Protein AF-A0A4P7KZL6-F1 (afdb_monomer_lite)

InterPro domains:
  IPR008766 Replication gene A protein-like [PF05840] (135-336)

Organism: NCBI:txid638

Secondary structure (DSSP, 8-state):
-------TTSPP----TT---SSGGGS--S----PPPPPPHHHHHHHHHHHHHHHHS-HHHHHHHHHHHHHHHHHH-HHHHHHIIIIIIIIIIHHHHHHHHHHHS--GGGS-HHHHTSTTGGGGGGGGG--HHHHHHHHHHHHHHHHHHHHHHHHHHHHHTTT-SGGGG-HHHHHHHHHHHHHHHHHTT---TTHHHHHHHHHHHHTT-TT----HHHHHHHHHHHH-HHHHHHHHHHHHHHHHHHHHHHTT-SBTTTBSSS-HHHHHHHHHHHHHHHHHHHT-EEE-TTT--EEEHHHHHHTSTTSHHHHHHHHHHHHHHHHHHHHHHTPPP----------

Radius of gyration: 33.31 Å; chains: 1; bounding box: 112×71×99 Å

Foldseek 3Di:
DDDDDDDPVDDPDDDDPPDDDPDPVPPPPDDPPDDDDDDDPVLVVVLVVLLVVLVPDAPVSSVVLVVVLVVCCVPPRDVSSSCCSPVPPVPQQSVLLVVLLVVQDQDPVVDDVLQVPQPCPNCLSVLLRDDLVVLLVNLLSQLVSLVVLLVVLLVVVCVVVVNDNVCCQDQVSLLVSLVVLQVVCVSNVHHFFCNVVSVVQVVVCVVVNVPRGDDSVRSVVRSVLSNDSVSSSLVSVLSSQVSNFSSCVSNVCQPPVHNPPTHPVVVVVVVVVVVVVVVVQQVDWDADPVPRDIDRSVVVCCVDCVNVVVVVVVVVVVVVVVVVVCVVVVHDDDDDDPPPPPD

Sequence (343 aa):
MRYATIDFTVPPVTYSPEMKLAYWWNHPRHEAVSYPKPLTREQRVQGQAILKDIASLPQHLRYRYQKRYQSLISEKGLHEAHHFLYFTFHQKIWPRLSAVNQRYEMRVANWPLTLIDTPNILDFNLLPDMNNHRVKQLASHLSAFFFRFYEGCCDQIITSHQGDRDRIFDETVQTDIYGRLAELARGLHVTPEYYSSYQKTLRQRTQGKNHQTMPLRQVYAAVARLISRDYWLTQLRSHRTRWVESLMIAAMEVCKQHQPYASRQAIRAVKSQRLANLRYLQAMQIEDIDRGERFDLIDKVMASIANPEIRRMELMAQMAGIEKVALARKDIGMFMVRKLNRF

Structure (mmCIF, N/CA/C/O backbone):
data_AF-A0A4P7KZL6-F1
#
_entry.id   AF-A0A4P7KZL6-F1
#
loop_
_atom_site.group_PDB
_atom_site.id
_atom_site.type_symbol
_atom_site.label_atom_id
_atom_site.label_alt_id
_atom_site.label_comp_id
_atom_site.label_asym_id
_atom_site.label_entity_id
_atom_site.label_seq_id
_atom_site.pdbx_PDB_ins_code
_atom_site.Cartn_x
_atom_site.Cartn_y
_atom_site.Cartn_z
_atom_site.occupancy
_atom_site.B_iso_or_equiv
_atom_site.auth_seq_id
_atom_site.auth_comp_id
_atom_site.auth_asym_id
_atom_site.auth_atom_id
_atom_site.pdbx_PDB_model_num
ATOM 1 N N . MET A 1 1 ? 66.406 30.127 -36.957 1.00 40.47 1 MET A N 1
ATOM 2 C CA . MET A 1 1 ? 65.241 29.448 -37.566 1.00 40.47 1 MET A CA 1
ATOM 3 C C . MET A 1 1 ? 63.985 30.170 -37.109 1.00 40.47 1 MET A C 1
ATOM 5 O O . MET A 1 1 ? 63.736 30.212 -35.913 1.00 40.47 1 MET A O 1
ATOM 9 N N . ARG A 1 2 ? 63.273 30.841 -38.021 1.00 38.19 2 ARG A N 1
ATOM 10 C CA . ARG A 1 2 ? 62.021 31.541 -37.700 1.00 38.19 2 ARG A CA 1
ATOM 11 C C . ARG A 1 2 ? 60.902 30.501 -37.665 1.00 38.19 2 ARG A C 1
ATOM 13 O O . ARG A 1 2 ? 60.616 29.898 -38.693 1.00 38.19 2 ARG A O 1
ATOM 20 N N . TYR A 1 3 ? 60.321 30.264 -36.494 1.00 43.69 3 TYR A N 1
ATOM 21 C CA . TYR A 1 3 ? 59.100 29.474 -36.379 1.00 43.69 3 TYR A CA 1
ATOM 22 C C . TYR A 1 3 ? 57.964 30.274 -37.019 1.00 43.69 3 TYR A C 1
ATOM 24 O O . TYR A 1 3 ? 57.742 31.426 -36.651 1.00 43.69 3 TYR A O 1
ATOM 32 N N . ALA A 1 4 ? 57.302 29.697 -38.020 1.00 52.03 4 ALA A N 1
ATOM 33 C CA . ALA A 1 4 ? 56.133 30.303 -38.637 1.00 52.03 4 ALA A CA 1
ATOM 34 C C . ALA A 1 4 ? 54.988 30.299 -37.618 1.00 52.03 4 ALA A C 1
ATOM 36 O O . ALA A 1 4 ? 54.514 29.240 -37.206 1.00 52.03 4 ALA A O 1
ATOM 37 N N . THR A 1 5 ? 54.582 31.483 -37.174 1.00 50.78 5 THR A N 1
ATOM 38 C CA . THR A 1 5 ? 53.411 31.679 -36.323 1.00 50.78 5 THR A CA 1
ATOM 39 C C . THR A 1 5 ? 52.168 31.331 -37.136 1.00 50.78 5 THR A C 1
ATOM 41 O O . THR A 1 5 ? 51.921 31.933 -38.178 1.00 50.78 5 THR A O 1
ATOM 44 N N . ILE A 1 6 ? 51.415 30.326 -36.693 1.00 54.62 6 ILE A N 1
ATOM 45 C CA . ILE A 1 6 ? 50.170 29.910 -37.344 1.00 54.62 6 ILE A CA 1
ATOM 46 C C . ILE A 1 6 ? 49.084 30.916 -36.956 1.00 54.62 6 ILE A C 1
ATOM 48 O O . ILE A 1 6 ? 48.806 31.105 -35.773 1.00 54.62 6 ILE A O 1
ATOM 52 N N . ASP A 1 7 ? 48.501 31.573 -37.955 1.00 60.25 7 ASP A N 1
ATOM 53 C CA . ASP A 1 7 ? 47.406 32.522 -37.781 1.00 60.25 7 ASP A CA 1
ATOM 54 C C . ASP A 1 7 ? 46.071 31.769 -37.669 1.00 60.25 7 ASP A C 1
ATOM 56 O O . ASP A 1 7 ? 45.603 31.146 -38.622 1.00 60.25 7 ASP A O 1
ATOM 60 N N . PHE A 1 8 ? 45.467 31.808 -36.481 1.00 56.84 8 PHE A N 1
ATOM 61 C CA . PHE A 1 8 ? 44.208 31.126 -36.166 1.00 56.84 8 PHE A CA 1
ATOM 62 C C . PHE A 1 8 ? 42.959 31.894 -36.626 1.00 56.84 8 PHE A C 1
ATOM 64 O O . PHE A 1 8 ? 41.844 31.417 -36.416 1.00 56.84 8 PHE A O 1
ATOM 71 N N . THR A 1 9 ? 43.118 33.075 -37.235 1.00 63.78 9 THR A N 1
ATOM 72 C CA . THR A 1 9 ? 41.992 33.847 -37.786 1.00 63.78 9 THR A CA 1
ATOM 73 C C . THR A 1 9 ? 41.541 33.348 -39.160 1.00 63.78 9 THR A C 1
ATOM 75 O O . THR A 1 9 ? 40.427 33.650 -39.588 1.00 63.78 9 THR A O 1
ATOM 78 N N . VAL A 1 10 ? 42.359 32.526 -39.825 1.00 59.16 10 VAL A N 1
ATOM 79 C CA . VAL A 1 10 ? 42.026 31.902 -41.108 1.00 59.16 10 VAL A CA 1
ATOM 80 C C . VAL A 1 10 ? 41.481 30.491 -40.849 1.00 59.16 10 VAL A C 1
ATOM 82 O O . VAL A 1 10 ? 42.199 29.655 -40.293 1.00 59.16 10 VAL A O 1
ATOM 85 N N . PRO A 1 11 ? 40.227 30.177 -41.228 1.00 50.38 11 PRO A N 1
ATOM 86 C CA . PRO A 1 11 ? 39.725 28.815 -41.111 1.00 50.38 11 PRO A CA 1
ATOM 87 C C . PRO A 1 11 ? 40.572 27.871 -41.980 1.00 50.38 11 PRO A C 1
ATOM 89 O O . PRO A 1 11 ? 41.016 28.268 -43.062 1.00 50.38 11 PRO A O 1
ATOM 92 N N . PRO A 1 12 ? 40.807 26.619 -41.545 1.00 57.22 12 PRO A N 1
ATOM 93 C CA . PRO A 1 12 ? 41.535 25.656 -42.359 1.00 57.22 12 PRO A CA 1
ATOM 94 C C . PRO A 1 12 ? 40.832 25.493 -43.709 1.00 57.22 12 PRO A C 1
ATOM 96 O O . PRO A 1 12 ? 39.601 25.481 -43.778 1.00 57.22 12 PRO A O 1
ATOM 99 N N . VAL A 1 13 ? 41.622 25.379 -44.778 1.00 60.25 13 VAL A N 1
ATOM 100 C CA . VAL A 1 13 ? 41.122 25.243 -46.150 1.00 60.25 13 VAL A CA 1
ATOM 101 C C . VAL A 1 13 ? 40.119 24.088 -46.204 1.00 60.25 13 VAL A C 1
ATOM 103 O O . VAL A 1 13 ? 40.471 22.933 -45.962 1.00 60.25 13 VAL A O 1
ATOM 106 N N . THR A 1 14 ? 38.855 24.404 -46.478 1.00 55.81 14 THR A N 1
ATOM 107 C CA . THR A 1 14 ? 37.807 23.401 -46.670 1.00 55.81 14 THR A CA 1
ATOM 108 C C . THR A 1 14 ? 37.844 22.949 -48.123 1.00 55.81 14 THR A C 1
ATOM 110 O O . THR A 1 14 ? 37.818 23.761 -49.045 1.00 55.81 14 THR A O 1
ATOM 113 N N . TYR A 1 15 ? 37.967 21.641 -48.339 1.00 62.16 15 TYR A N 1
ATOM 114 C CA . TYR A 1 15 ? 38.001 21.074 -49.683 1.00 62.16 15 TYR A CA 1
ATOM 115 C C . TYR A 1 15 ? 36.622 21.234 -50.338 1.00 62.16 15 TYR A C 1
ATOM 117 O O . TYR A 1 15 ? 35.661 20.582 -49.935 1.00 62.16 15 TYR A O 1
ATOM 125 N N . SER A 1 16 ? 36.524 22.112 -51.338 1.00 59.59 16 SER A N 1
ATOM 126 C CA . SER A 1 16 ? 35.361 22.202 -52.229 1.00 59.59 16 SER A CA 1
ATOM 127 C C . SER A 1 16 ? 35.419 21.073 -53.275 1.00 59.59 16 SER A C 1
ATOM 129 O O . SER A 1 16 ? 36.524 20.742 -53.717 1.00 59.59 16 SER A O 1
ATOM 131 N N . PRO A 1 17 ? 34.281 20.498 -53.721 1.00 58.59 17 PRO A N 1
ATOM 132 C CA . PRO A 1 17 ? 34.246 19.460 -54.761 1.00 58.59 17 PRO A CA 1
ATOM 133 C C . PRO A 1 17 ? 34.963 19.845 -56.066 1.00 58.59 17 PRO A C 1
ATOM 135 O O . PRO A 1 17 ? 35.419 18.975 -56.802 1.00 58.59 17 PRO A O 1
ATOM 138 N N . GLU A 1 18 ? 35.097 21.145 -56.336 1.00 59.47 18 GLU A N 1
ATOM 139 C CA . GLU A 1 18 ? 35.701 21.699 -57.556 1.00 59.47 18 GLU A CA 1
ATOM 140 C C . GLU A 1 18 ? 37.190 22.064 -57.397 1.00 59.47 18 GLU A C 1
ATOM 142 O O . GLU A 1 18 ? 37.830 22.560 -58.328 1.00 59.47 18 GLU A O 1
ATOM 147 N N . MET A 1 19 ? 37.774 21.838 -56.216 1.00 69.94 19 MET A N 1
ATOM 148 C CA . MET A 1 19 ? 39.144 22.243 -55.917 1.00 69.94 19 MET A CA 1
ATOM 149 C C . MET A 1 19 ? 40.161 21.359 -56.661 1.00 69.94 19 MET A C 1
ATOM 151 O O . MET A 1 19 ? 40.314 20.172 -56.366 1.00 69.94 19 MET A O 1
ATOM 155 N N . LYS A 1 20 ? 40.892 21.944 -57.621 1.00 65.94 20 LYS A N 1
ATOM 156 C CA . LYS A 1 20 ? 42.007 21.279 -58.317 1.00 65.94 20 LYS A CA 1
ATOM 157 C C . LYS A 1 20 ? 43.205 21.147 -57.379 1.00 65.94 20 LYS A C 1
ATOM 159 O O . LYS A 1 20 ? 43.862 22.134 -57.057 1.00 65.94 20 LYS A O 1
ATOM 164 N N . LEU A 1 21 ? 43.493 19.923 -56.948 1.00 72.19 21 LEU A N 1
ATOM 165 C CA . LEU A 1 21 ? 44.653 19.612 -56.117 1.00 72.19 21 LEU A CA 1
ATOM 166 C C . LEU A 1 21 ? 45.857 19.259 -56.999 1.00 72.19 21 LEU A C 1
ATOM 168 O O . LEU A 1 21 ? 45.701 18.684 -58.072 1.00 72.19 21 LEU A O 1
ATOM 172 N N . ALA A 1 22 ? 47.066 19.593 -56.536 1.00 76.50 22 ALA A N 1
ATOM 173 C CA . ALA A 1 22 ? 48.306 19.438 -57.308 1.00 76.50 22 ALA A CA 1
ATOM 174 C C . ALA A 1 22 ? 48.588 17.993 -57.769 1.00 76.50 22 ALA A C 1
ATOM 176 O O . ALA A 1 22 ? 49.265 17.790 -58.771 1.00 76.50 22 ALA A O 1
ATOM 177 N N . TYR A 1 23 ? 48.058 16.996 -57.056 1.00 73.19 23 TYR A N 1
ATOM 178 C CA . TYR A 1 23 ? 48.211 15.584 -57.389 1.00 73.19 23 TYR A CA 1
ATOM 179 C C . TYR A 1 23 ? 46.907 14.823 -57.143 1.00 73.19 23 TYR A C 1
ATOM 181 O O . TYR A 1 23 ? 46.213 15.063 -56.153 1.00 73.19 23 TYR A O 1
ATOM 189 N N . TRP A 1 24 ? 46.607 13.850 -58.009 1.00 60.50 24 TRP A N 1
ATOM 190 C CA . TRP A 1 24 ? 45.363 13.069 -57.976 1.00 60.50 24 TRP A CA 1
ATOM 191 C C . TRP A 1 24 ? 45.174 12.257 -56.681 1.00 60.50 24 TRP A C 1
ATOM 193 O O . TRP A 1 24 ? 44.051 11.916 -56.315 1.00 60.50 24 TRP A O 1
ATOM 203 N N . TRP A 1 25 ? 46.256 11.961 -55.954 1.00 68.75 25 TRP A N 1
ATOM 204 C CA . TRP A 1 25 ? 46.199 11.254 -54.673 1.00 68.75 25 TRP A CA 1
ATOM 205 C C . TRP A 1 25 ? 45.789 12.111 -53.476 1.00 68.75 25 TRP A C 1
ATOM 207 O O . TRP A 1 25 ? 45.519 11.551 -52.418 1.00 68.75 25 TRP A O 1
ATOM 217 N N . ASN A 1 26 ? 45.706 13.432 -53.646 1.00 70.25 26 ASN A N 1
ATOM 218 C CA . ASN A 1 26 ? 45.277 14.356 -52.598 1.00 70.25 26 ASN A CA 1
ATOM 219 C C . ASN A 1 26 ? 43.755 14.558 -52.562 1.00 70.25 26 ASN A C 1
ATOM 221 O O . ASN A 1 26 ? 43.252 15.126 -51.596 1.00 70.25 26 ASN A O 1
ATOM 225 N N . HIS A 1 27 ? 43.011 14.116 -53.584 1.00 68.81 27 HIS A N 1
ATOM 226 C CA . HIS A 1 27 ? 41.550 14.135 -53.519 1.00 68.81 27 HIS A CA 1
ATOM 227 C C . HIS A 1 27 ? 41.073 13.257 -52.356 1.00 68.81 27 HIS A C 1
ATOM 229 O O . HIS A 1 27 ? 41.640 12.181 -52.156 1.00 68.81 27 HIS A O 1
ATOM 235 N N . PRO A 1 28 ? 40.051 13.670 -51.584 1.00 61.03 28 PRO A N 1
ATOM 236 C CA . PRO A 1 28 ? 39.471 12.822 -50.550 1.00 61.03 28 PRO A CA 1
ATOM 237 C C . PRO A 1 28 ? 38.936 11.542 -51.204 1.00 61.03 28 PRO A C 1
ATOM 239 O O . PRO A 1 28 ? 37.914 11.548 -51.882 1.00 61.03 28 PRO A O 1
ATOM 242 N N . ARG A 1 29 ? 39.683 10.443 -51.056 1.00 60.72 29 ARG A N 1
ATOM 243 C CA . ARG A 1 29 ? 39.386 9.160 -51.715 1.00 60.72 29 ARG A CA 1
ATOM 244 C C . ARG A 1 29 ? 38.215 8.420 -51.066 1.00 60.72 29 ARG A C 1
ATOM 246 O O . ARG A 1 29 ? 37.645 7.529 -51.685 1.00 60.72 29 ARG A O 1
ATOM 253 N N . HIS A 1 30 ? 37.859 8.803 -49.840 1.00 62.56 30 HIS A N 1
ATOM 254 C CA . HIS A 1 30 ? 36.782 8.227 -49.043 1.00 62.56 30 HIS A CA 1
ATOM 255 C C . HIS A 1 30 ? 36.134 9.327 -48.192 1.00 62.56 30 HIS A C 1
ATOM 257 O O . HIS A 1 30 ? 36.821 10.271 -47.790 1.00 62.56 30 HIS A O 1
ATOM 263 N N . GLU A 1 31 ? 34.838 9.199 -47.884 1.00 61.31 31 GLU A N 1
ATOM 264 C CA . GLU A 1 31 ? 34.242 9.958 -46.779 1.00 61.31 31 GLU A CA 1
ATOM 265 C C . GLU A 1 31 ? 35.088 9.719 -45.523 1.00 61.31 31 GLU A C 1
ATOM 267 O O . GLU A 1 31 ? 35.486 8.585 -45.241 1.00 61.31 31 GLU A O 1
ATOM 272 N N . ALA A 1 32 ? 35.423 10.788 -44.794 1.00 58.62 32 ALA A N 1
ATOM 273 C CA . ALA A 1 32 ? 36.221 10.671 -43.583 1.00 58.62 32 ALA A CA 1
ATOM 274 C C . ALA A 1 32 ? 35.562 9.647 -42.650 1.00 58.62 32 ALA A C 1
ATOM 276 O O . ALA A 1 32 ? 34.399 9.813 -42.282 1.00 58.62 32 ALA A O 1
ATOM 277 N N . VAL A 1 33 ? 36.298 8.592 -42.283 1.00 55.81 33 VAL A N 1
ATOM 278 C CA . VAL A 1 33 ? 35.834 7.580 -41.328 1.00 55.81 33 VAL A CA 1
ATOM 279 C C . VAL A 1 33 ? 35.517 8.299 -40.018 1.00 55.81 33 VAL A C 1
ATOM 281 O O . VAL A 1 33 ? 36.406 8.640 -39.236 1.00 55.81 33 VAL A O 1
ATOM 284 N N . SER A 1 34 ? 34.239 8.608 -39.814 1.00 57.81 34 SER A N 1
ATOM 285 C CA . SER A 1 34 ? 33.767 9.348 -38.654 1.00 57.81 34 SER A CA 1
ATOM 286 C C . SER A 1 34 ? 33.654 8.368 -37.501 1.00 57.81 34 SER A C 1
ATOM 288 O O . SER A 1 34 ? 32.686 7.616 -37.389 1.00 57.81 34 SER A O 1
ATOM 290 N N . TYR A 1 35 ? 34.674 8.334 -36.648 1.00 61.91 35 TYR A N 1
ATOM 291 C CA . TYR A 1 35 ? 34.556 7.626 -35.383 1.00 61.91 35 TYR A CA 1
ATOM 292 C C . TYR A 1 35 ? 33.489 8.327 -34.539 1.00 61.91 35 TYR A C 1
ATOM 294 O O . TYR A 1 35 ? 33.524 9.559 -34.415 1.00 61.91 35 TYR A O 1
ATOM 302 N N . PRO A 1 36 ? 32.550 7.585 -33.928 1.00 65.62 36 PRO A N 1
ATOM 303 C CA . PRO A 1 36 ? 31.598 8.194 -33.019 1.00 65.62 36 PRO A CA 1
ATOM 304 C C . PRO A 1 36 ? 32.388 8.872 -31.897 1.00 65.62 36 PRO A C 1
ATOM 306 O O . PRO A 1 36 ? 33.108 8.214 -31.143 1.00 65.62 36 PRO A O 1
ATOM 309 N N . LYS A 1 37 ? 32.280 10.205 -31.808 1.00 76.81 37 LYS A N 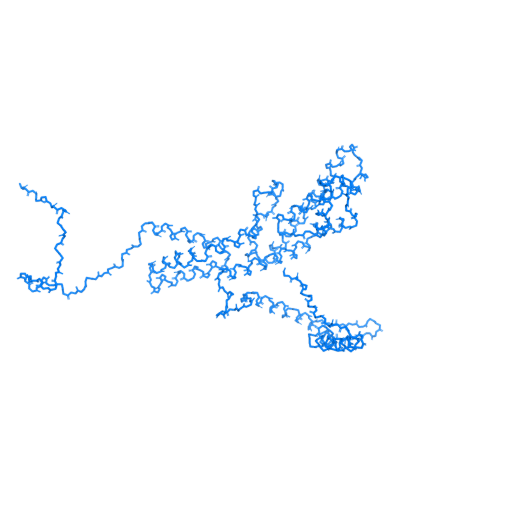1
ATOM 310 C CA . LYS A 1 37 ? 32.935 10.996 -30.753 1.00 76.81 37 LYS A CA 1
ATOM 311 C C . LYS A 1 37 ? 32.602 10.371 -29.399 1.00 76.81 37 LYS A C 1
ATOM 313 O O . LYS A 1 37 ? 31.451 10.024 -29.201 1.00 76.81 37 LYS A O 1
ATOM 318 N N . PRO A 1 38 ? 33.517 10.199 -28.444 1.00 83.62 38 PRO A N 1
ATOM 319 C CA . PRO A 1 38 ? 33.129 9.697 -27.128 1.00 83.62 38 PRO A CA 1
ATOM 320 C C . PRO A 1 38 ? 32.165 10.673 -26.428 1.00 83.62 38 PRO A C 1
ATOM 322 O O . PRO A 1 38 ? 32.171 11.869 -26.715 1.00 83.62 38 PRO A O 1
ATOM 325 N N . LEU A 1 39 ? 31.360 10.175 -25.480 1.00 88.88 39 LEU A N 1
ATOM 326 C CA . LEU A 1 39 ? 30.566 11.047 -24.602 1.00 88.88 39 LEU A CA 1
ATOM 327 C C . LEU A 1 39 ? 31.469 12.048 -23.870 1.00 88.88 39 LEU A C 1
ATOM 329 O O . LEU A 1 39 ? 32.512 11.666 -23.325 1.00 88.88 39 LEU A O 1
ATOM 333 N N . THR A 1 40 ? 31.009 13.295 -23.781 1.00 92.69 40 THR A N 1
ATOM 334 C CA . THR A 1 40 ? 31.655 14.353 -22.996 1.00 92.69 40 THR A CA 1
ATOM 335 C C . THR A 1 40 ? 31.666 13.985 -21.508 1.00 92.69 40 THR A C 1
ATOM 337 O O . THR A 1 40 ? 30.805 13.246 -21.023 1.00 92.69 40 THR A O 1
ATOM 340 N N . ARG A 1 41 ? 32.623 14.526 -20.742 1.00 92.38 41 ARG A N 1
ATOM 341 C CA . ARG A 1 41 ? 32.696 14.346 -19.279 1.00 92.38 41 ARG A CA 1
ATOM 342 C C . ARG A 1 41 ? 31.365 14.663 -18.588 1.00 92.38 41 ARG A C 1
ATOM 344 O O . ARG A 1 41 ? 30.925 13.884 -17.750 1.00 92.38 41 ARG A O 1
ATOM 351 N N . GLU A 1 42 ? 30.718 15.759 -18.970 1.00 92.25 42 GLU A N 1
ATOM 352 C CA . GLU A 1 42 ? 29.428 16.186 -18.414 1.00 92.25 42 GLU A CA 1
ATOM 353 C C . GLU A 1 42 ? 28.322 15.156 -18.659 1.00 92.25 42 GLU A C 1
ATOM 355 O O . GLU A 1 42 ? 27.645 14.750 -17.720 1.00 92.25 42 GLU A O 1
ATOM 360 N N . GLN A 1 43 ? 28.211 14.644 -19.888 1.00 92.50 43 GLN A N 1
ATOM 361 C CA . GLN A 1 43 ? 27.247 13.597 -20.247 1.00 92.50 43 GLN A CA 1
ATOM 362 C C . GLN A 1 43 ? 27.490 12.302 -19.460 1.00 92.50 43 GLN A C 1
ATOM 364 O O . GLN A 1 43 ? 26.552 11.619 -19.057 1.00 92.50 43 GLN A O 1
ATOM 369 N N . ARG A 1 44 ? 28.753 11.958 -19.180 1.00 91.25 44 ARG A N 1
ATOM 370 C CA . ARG A 1 44 ? 29.079 10.801 -18.330 1.00 91.25 44 ARG A CA 1
ATOM 371 C C . ARG A 1 44 ? 28.623 11.009 -16.888 1.00 91.25 44 ARG A C 1
ATOM 373 O O . ARG A 1 44 ? 28.015 10.106 -16.320 1.00 91.25 44 ARG A O 1
ATOM 380 N N . VAL A 1 45 ? 28.887 12.182 -16.310 1.00 94.12 45 VAL A N 1
ATOM 381 C CA . VAL A 1 45 ? 28.447 12.529 -14.945 1.00 94.12 45 VAL A CA 1
ATOM 382 C C . VAL A 1 45 ? 26.919 12.541 -14.862 1.00 94.12 45 VAL A C 1
ATOM 384 O O . VAL A 1 45 ? 26.346 11.954 -13.946 1.00 94.12 45 VAL A O 1
ATOM 387 N N . GLN A 1 46 ? 26.256 13.130 -15.856 1.00 94.44 46 GLN A N 1
ATOM 388 C CA . GLN A 1 46 ? 24.802 13.152 -15.967 1.00 94.44 46 GLN A CA 1
ATOM 389 C C . GLN A 1 46 ? 24.216 11.740 -16.078 1.00 94.44 46 GLN A C 1
ATOM 391 O O . GLN A 1 46 ? 23.314 11.382 -15.323 1.00 94.44 46 GLN A O 1
ATOM 396 N N . GLY A 1 47 ? 24.762 10.905 -16.965 1.00 94.19 47 GLY A N 1
ATOM 397 C CA . GLY A 1 47 ? 24.354 9.509 -17.100 1.00 94.19 47 GLY A CA 1
ATOM 398 C C . GLY A 1 47 ? 24.522 8.726 -15.796 1.00 94.19 47 GLY A C 1
ATOM 399 O O . GLY A 1 47 ? 23.623 7.984 -15.408 1.00 94.19 47 GLY A O 1
ATOM 400 N N . GLN A 1 48 ? 25.625 8.931 -15.069 1.00 94.94 48 GLN A N 1
ATOM 401 C CA . GLN A 1 48 ? 25.842 8.312 -13.757 1.00 94.94 48 GLN A CA 1
ATOM 402 C C . GLN A 1 48 ? 24.816 8.767 -12.713 1.00 94.94 48 GLN A C 1
ATOM 404 O O . GLN A 1 48 ? 24.337 7.932 -11.947 1.00 94.94 48 GLN A O 1
ATOM 409 N N . ALA A 1 49 ? 24.457 10.052 -12.682 1.00 96.19 49 ALA A N 1
ATOM 410 C CA . ALA A 1 49 ? 23.417 10.559 -11.789 1.00 96.19 49 ALA A CA 1
ATOM 411 C C . ALA A 1 49 ? 22.058 9.904 -12.087 1.00 96.19 49 ALA A C 1
ATOM 413 O O . ALA A 1 49 ? 21.436 9.345 -11.188 1.00 96.19 49 ALA A O 1
ATOM 414 N N . ILE A 1 50 ? 21.661 9.839 -13.362 1.00 96.50 50 ILE A N 1
ATOM 415 C CA . ILE A 1 50 ? 20.403 9.196 -13.775 1.00 96.50 50 ILE A CA 1
ATOM 416 C C . ILE A 1 50 ? 20.410 7.692 -13.455 1.00 96.50 50 ILE A C 1
ATOM 418 O O . ILE A 1 50 ? 19.388 7.119 -13.084 1.00 96.50 50 ILE A O 1
ATOM 422 N N . LEU A 1 51 ? 21.555 7.016 -13.563 1.00 96.06 51 LEU A N 1
ATOM 423 C CA . LEU A 1 51 ? 21.662 5.607 -13.177 1.00 96.06 51 LEU A CA 1
ATOM 424 C C . LEU A 1 51 ? 21.518 5.400 -11.663 1.00 96.06 51 LEU A C 1
ATOM 426 O O . LEU A 1 51 ? 20.964 4.376 -11.257 1.00 96.06 51 LEU A O 1
ATOM 430 N N . LYS A 1 52 ? 21.959 6.355 -10.832 1.00 96.19 52 LYS A N 1
ATOM 431 C CA . LYS A 1 52 ? 21.685 6.346 -9.384 1.00 96.19 52 LYS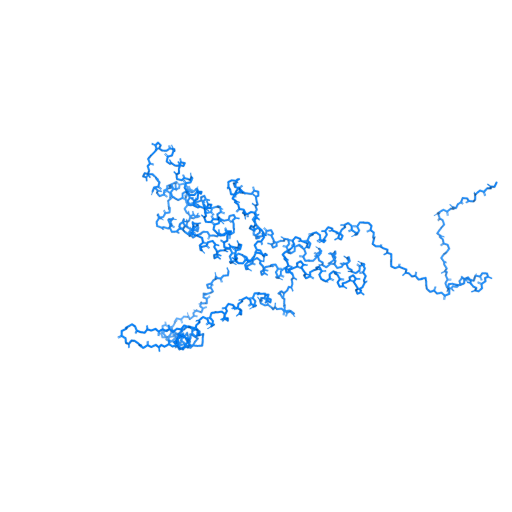 A CA 1
ATOM 432 C C . LYS A 1 52 ? 20.192 6.529 -9.106 1.00 96.19 52 LYS A C 1
ATOM 434 O O . LYS A 1 52 ? 19.644 5.787 -8.296 1.00 96.19 52 LYS A O 1
ATOM 439 N N . ASP A 1 53 ? 19.532 7.424 -9.837 1.00 95.00 53 ASP A N 1
ATOM 440 C CA . ASP A 1 53 ? 18.078 7.613 -9.770 1.00 95.00 53 ASP A CA 1
ATOM 441 C C . ASP A 1 53 ? 17.320 6.336 -10.167 1.00 95.00 53 ASP A C 1
ATOM 443 O O . ASP A 1 53 ? 16.381 5.916 -9.500 1.00 95.00 53 ASP A O 1
ATOM 447 N N . ILE A 1 54 ? 17.762 5.638 -11.216 1.00 95.69 54 ILE A N 1
ATOM 448 C CA . ILE A 1 54 ? 17.196 4.332 -11.590 1.00 95.69 54 ILE A CA 1
ATOM 449 C C . ILE A 1 54 ? 17.452 3.286 -10.498 1.00 95.69 54 ILE A C 1
ATOM 451 O O . ILE A 1 54 ? 16.613 2.412 -10.275 1.00 95.69 54 ILE A O 1
ATOM 455 N N . ALA A 1 55 ? 18.600 3.345 -9.821 1.00 93.75 55 ALA A N 1
ATOM 456 C CA . ALA A 1 55 ? 18.961 2.389 -8.781 1.00 93.75 55 ALA A CA 1
ATOM 457 C C . ALA A 1 55 ? 18.106 2.514 -7.509 1.00 93.75 55 ALA A C 1
ATOM 459 O O . ALA A 1 55 ? 17.945 1.504 -6.816 1.00 93.75 55 ALA A O 1
ATOM 460 N N . SER A 1 56 ? 17.553 3.703 -7.233 1.00 91.88 56 SER A N 1
ATOM 461 C CA . SER A 1 56 ? 16.640 3.955 -6.109 1.00 91.88 56 SER A CA 1
ATOM 462 C C . SER A 1 56 ? 15.199 3.512 -6.380 1.00 91.88 56 SER A C 1
ATOM 464 O O . SER A 1 56 ? 14.414 3.373 -5.444 1.00 91.88 56 SER A O 1
ATOM 466 N N . LEU A 1 57 ? 14.840 3.256 -7.644 1.00 93.50 57 LEU A N 1
ATOM 467 C CA . LEU A 1 57 ? 13.518 2.746 -7.992 1.00 93.50 57 LEU A CA 1
ATOM 468 C C . LEU A 1 57 ? 13.290 1.323 -7.462 1.00 93.50 57 LEU A C 1
ATOM 470 O O . LEU A 1 57 ? 14.239 0.537 -7.359 1.00 93.50 57 LEU A O 1
ATOM 474 N N . PRO A 1 58 ? 12.014 0.942 -7.263 1.00 92.81 58 PRO A N 1
ATOM 475 C CA . PRO A 1 58 ? 11.647 -0.428 -6.943 1.00 92.81 58 PRO A CA 1
ATOM 476 C C . PRO A 1 58 ? 12.228 -1.444 -7.929 1.00 92.81 58 PRO A C 1
ATOM 478 O O . PRO A 1 58 ? 12.300 -1.182 -9.136 1.00 92.81 58 PRO A O 1
ATOM 481 N N . GLN A 1 59 ? 12.583 -2.634 -7.444 1.00 91.50 59 GLN A N 1
ATOM 482 C CA . GLN A 1 59 ? 13.321 -3.666 -8.179 1.00 91.50 59 GLN A CA 1
ATOM 483 C C . GLN A 1 59 ? 12.740 -3.958 -9.568 1.00 91.50 59 GLN A C 1
ATOM 485 O O . GLN A 1 59 ? 13.489 -4.122 -10.532 1.00 91.50 59 GLN A O 1
ATOM 490 N N . HIS A 1 60 ? 11.413 -4.004 -9.690 1.00 88.19 60 HIS A N 1
ATOM 491 C CA . HIS A 1 60 ? 10.724 -4.296 -10.946 1.00 88.19 60 HIS A CA 1
ATOM 492 C C . HIS A 1 60 ? 10.889 -3.182 -11.999 1.00 88.19 60 HIS A C 1
ATOM 494 O O . HIS A 1 60 ? 11.091 -3.483 -13.178 1.00 88.19 60 HIS A O 1
ATOM 500 N N . LEU A 1 61 ? 10.853 -1.907 -11.593 1.00 92.94 61 LEU A N 1
ATOM 501 C CA . LEU A 1 61 ? 11.118 -0.771 -12.483 1.00 92.94 61 LEU A CA 1
ATOM 502 C C . LEU A 1 61 ? 12.613 -0.639 -12.764 1.00 92.94 61 LEU A C 1
ATOM 504 O O . LEU A 1 61 ? 13.010 -0.488 -13.920 1.00 92.94 61 LEU A O 1
ATOM 508 N N . ARG A 1 62 ? 13.442 -0.762 -11.725 1.00 94.81 62 ARG A N 1
ATOM 509 C CA . ARG A 1 62 ? 14.901 -0.709 -11.830 1.00 94.81 62 ARG A CA 1
ATOM 510 C C . ARG A 1 62 ? 15.423 -1.717 -12.847 1.00 94.81 62 ARG A C 1
ATOM 512 O O . ARG A 1 62 ? 16.105 -1.328 -13.791 1.00 94.81 62 ARG A O 1
ATOM 519 N N . TYR A 1 63 ? 15.045 -2.990 -12.703 1.00 94.38 63 TYR A N 1
ATOM 520 C CA . TYR A 1 63 ? 15.460 -4.057 -13.617 1.00 94.38 63 TYR A CA 1
ATOM 521 C C . TYR A 1 63 ? 15.087 -3.741 -15.068 1.00 94.38 63 TYR A C 1
ATOM 523 O O . TYR A 1 63 ? 15.900 -3.910 -15.973 1.00 94.38 63 TYR A O 1
ATOM 531 N N . ARG A 1 64 ? 13.872 -3.235 -15.300 1.00 92.94 64 ARG A N 1
ATOM 532 C CA . ARG A 1 64 ? 13.391 -2.885 -16.639 1.00 92.94 64 ARG A CA 1
ATOM 533 C C . ARG A 1 64 ? 14.259 -1.810 -17.295 1.00 92.94 64 ARG A C 1
ATOM 535 O O . ARG A 1 64 ? 14.701 -1.997 -18.429 1.00 92.94 64 ARG A O 1
ATOM 542 N N . TYR A 1 65 ? 14.483 -0.691 -16.608 1.00 95.25 65 TYR A N 1
ATOM 543 C CA . TYR A 1 65 ? 15.244 0.426 -17.169 1.00 95.25 65 TYR A CA 1
ATOM 544 C C . TYR A 1 65 ? 16.729 0.087 -17.316 1.00 95.25 65 TYR A C 1
ATOM 546 O O . TYR A 1 65 ? 17.318 0.416 -18.343 1.00 95.25 65 TYR A O 1
ATOM 554 N N . GLN A 1 66 ? 17.307 -0.651 -16.363 1.00 95.94 66 GLN A N 1
ATOM 555 C CA . GLN A 1 66 ? 18.682 -1.146 -16.464 1.00 95.94 66 GLN A CA 1
ATOM 556 C C . GLN A 1 66 ? 18.858 -2.103 -17.643 1.00 95.94 66 GLN A C 1
ATOM 558 O O . GLN A 1 66 ? 19.781 -1.925 -18.433 1.00 95.94 66 GLN A O 1
ATOM 563 N N . LYS A 1 67 ? 17.947 -3.067 -17.819 1.00 96.06 67 LYS A N 1
ATOM 564 C CA . LYS A 1 67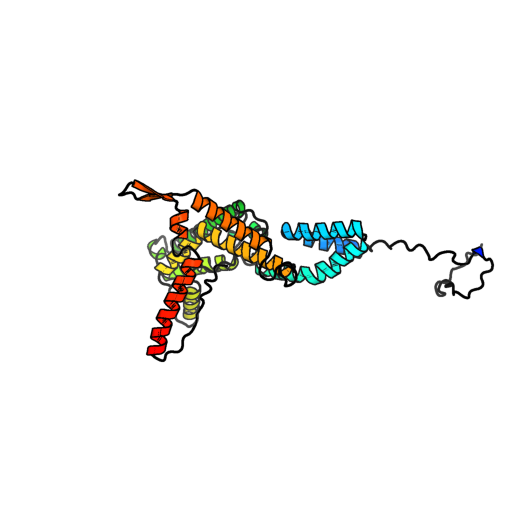 ? 17.990 -4.003 -18.949 1.00 96.06 67 LYS A CA 1
ATOM 565 C C . LYS A 1 67 ? 17.886 -3.276 -20.289 1.00 96.06 67 LYS A C 1
ATOM 567 O O . LYS A 1 67 ? 18.630 -3.592 -21.210 1.00 96.06 67 LYS 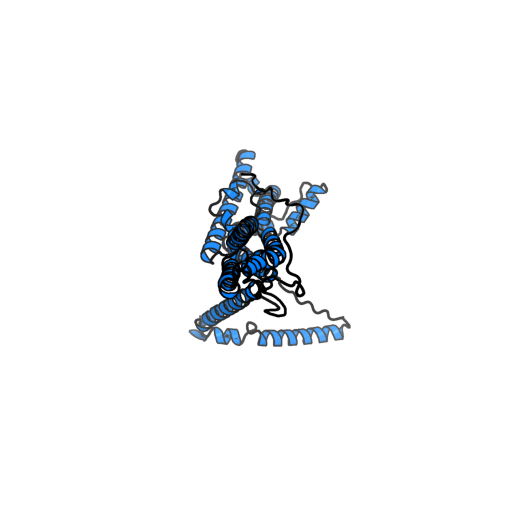A O 1
ATOM 572 N N . ARG A 1 68 ? 16.991 -2.286 -20.397 1.00 95.25 68 ARG A N 1
ATOM 573 C CA . ARG A 1 68 ? 16.852 -1.468 -21.613 1.00 95.25 68 ARG A CA 1
ATOM 574 C C . ARG A 1 68 ? 18.101 -0.633 -21.889 1.00 95.25 68 ARG A C 1
ATOM 576 O O . ARG A 1 68 ? 18.507 -0.512 -23.037 1.00 95.25 68 ARG A O 1
ATOM 583 N N . TYR A 1 69 ? 18.705 -0.061 -20.854 1.00 96.50 69 TYR A N 1
ATOM 584 C CA . TYR A 1 69 ? 19.956 0.677 -20.983 1.00 96.50 69 TYR A CA 1
ATOM 585 C C . TYR A 1 69 ? 21.097 -0.234 -21.465 1.00 96.50 69 TYR A C 1
ATOM 587 O O . TYR A 1 69 ? 21.778 0.102 -22.429 1.00 96.50 69 TYR A O 1
ATOM 595 N N . GLN A 1 70 ? 21.247 -1.419 -20.866 1.00 96.38 70 GLN A N 1
ATOM 596 C CA . GLN A 1 70 ? 22.246 -2.413 -21.271 1.00 96.38 70 GLN A CA 1
ATOM 597 C C . GLN A 1 70 ? 22.049 -2.879 -22.719 1.00 96.38 70 GLN A C 1
ATOM 599 O O . GLN A 1 70 ? 23.023 -2.932 -23.465 1.00 96.38 70 GLN A O 1
ATOM 604 N N . SER A 1 71 ? 20.807 -3.148 -23.141 1.00 97.06 71 SER A N 1
ATOM 605 C CA . SER A 1 71 ? 20.529 -3.559 -24.524 1.00 97.06 71 SER A CA 1
ATOM 606 C C . SER A 1 71 ? 20.858 -2.453 -25.532 1.00 97.06 71 SER A C 1
ATOM 608 O O . SER A 1 71 ? 21.392 -2.724 -26.601 1.00 97.06 71 SER A O 1
ATOM 610 N N . LEU A 1 72 ? 20.591 -1.187 -25.191 1.00 96.19 72 LEU A N 1
ATOM 611 C CA . LEU A 1 72 ? 20.936 -0.054 -26.054 1.00 96.19 72 LEU A CA 1
ATOM 612 C C . LEU A 1 72 ? 22.447 0.124 -26.198 1.00 96.19 72 LEU A C 1
ATOM 614 O O . LEU A 1 72 ? 22.908 0.412 -27.300 1.00 96.19 72 LEU A O 1
ATOM 618 N N . ILE A 1 73 ? 23.210 -0.097 -25.122 1.00 94.62 73 ILE A N 1
ATOM 619 C CA . ILE A 1 73 ? 24.676 -0.080 -25.193 1.00 94.62 73 ILE A CA 1
ATOM 620 C C . ILE A 1 73 ? 25.171 -1.147 -26.171 1.00 94.62 73 ILE A C 1
ATOM 622 O O . ILE A 1 73 ? 26.015 -0.835 -27.006 1.00 94.62 73 ILE A O 1
ATOM 626 N N . SER A 1 74 ? 24.646 -2.376 -26.091 1.00 94.38 74 SER A N 1
ATOM 627 C CA . SER A 1 74 ? 25.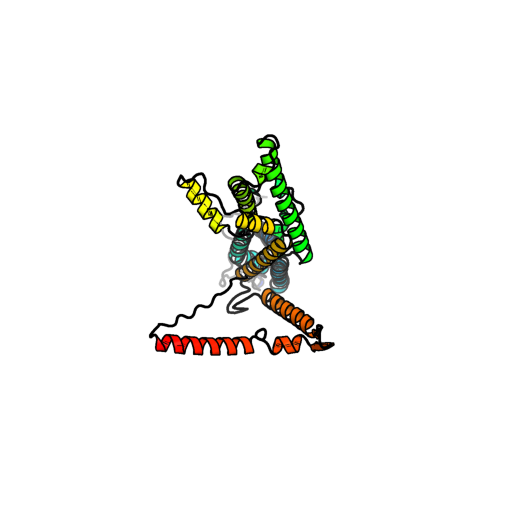088 -3.474 -26.958 1.00 94.38 74 SER A CA 1
ATOM 628 C C . SER A 1 74 ? 24.648 -3.320 -28.415 1.00 94.38 74 SER A C 1
ATOM 630 O O . SER A 1 74 ? 25.400 -3.682 -29.309 1.00 94.38 74 SER A O 1
ATOM 632 N N . GLU A 1 75 ? 23.440 -2.807 -28.666 1.00 94.94 75 GLU A N 1
ATOM 633 C CA . GLU A 1 75 ? 22.857 -2.744 -30.016 1.00 94.94 75 GLU A CA 1
ATOM 634 C C . GLU A 1 75 ? 23.266 -1.485 -30.789 1.00 94.94 75 GLU A C 1
ATOM 636 O O . GLU A 1 75 ? 23.512 -1.549 -31.990 1.00 94.94 75 GLU A O 1
ATOM 641 N N . LYS A 1 76 ? 23.279 -0.325 -30.121 1.00 91.38 76 LYS A N 1
ATOM 642 C CA . LYS A 1 76 ? 23.384 0.994 -30.772 1.00 91.38 76 LYS A CA 1
ATOM 643 C C . LYS A 1 76 ? 24.526 1.859 -30.242 1.00 91.38 76 LYS A C 1
ATOM 645 O O . LYS A 1 76 ? 24.778 2.943 -30.765 1.00 91.38 76 LYS A O 1
ATOM 650 N N . GLY A 1 77 ? 25.215 1.396 -29.205 1.00 91.75 77 GLY A N 1
ATOM 651 C CA . GLY A 1 77 ? 26.332 2.099 -28.596 1.00 91.75 77 GLY A CA 1
ATOM 652 C C . GLY A 1 77 ? 25.932 3.131 -27.539 1.00 91.75 77 GLY A C 1
ATOM 653 O O . GLY A 1 77 ? 24.775 3.312 -27.156 1.00 91.75 77 GLY A O 1
ATOM 654 N N . LEU A 1 78 ? 26.956 3.809 -27.025 1.00 91.25 78 LEU A N 1
ATOM 655 C CA . LEU A 1 78 ? 26.873 4.593 -25.794 1.00 91.25 78 LEU A CA 1
ATOM 656 C C . LEU A 1 78 ? 26.041 5.885 -25.925 1.00 91.25 78 LEU A C 1
ATOM 658 O O . LEU A 1 78 ? 25.393 6.292 -24.961 1.00 91.25 78 LEU A O 1
ATOM 662 N N . HIS A 1 79 ? 26.023 6.520 -27.102 1.00 90.88 79 HIS A N 1
ATOM 663 C CA . HIS A 1 79 ? 25.250 7.751 -27.336 1.00 90.88 79 HIS A CA 1
ATOM 664 C C . HIS A 1 79 ? 23.753 7.531 -27.274 1.00 90.88 79 HIS A C 1
ATOM 666 O O . HIS A 1 79 ? 23.054 8.264 -26.583 1.00 90.88 79 HIS A O 1
ATOM 672 N N . GLU A 1 80 ? 23.268 6.498 -27.954 1.00 93.19 80 GLU A N 1
ATOM 673 C CA . GLU A 1 80 ? 21.851 6.137 -27.945 1.00 93.19 80 GLU A CA 1
ATOM 674 C C . GLU A 1 80 ? 21.395 5.721 -26.544 1.00 93.19 80 GLU A C 1
ATOM 676 O O . GLU A 1 80 ? 20.308 6.087 -26.088 1.00 93.19 80 GLU A O 1
ATOM 681 N N . ALA A 1 81 ? 22.264 5.031 -25.801 1.00 95.12 81 ALA A N 1
ATOM 682 C CA . ALA A 1 81 ? 22.015 4.710 -24.404 1.00 95.12 81 ALA A CA 1
ATOM 683 C C . ALA A 1 81 ? 21.908 5.974 -23.525 1.00 95.12 81 ALA A C 1
ATOM 685 O O . ALA A 1 81 ? 20.982 6.081 -22.717 1.00 95.12 81 ALA A O 1
ATOM 686 N N . HIS A 1 82 ? 22.795 6.960 -23.704 1.00 95.06 82 HIS A N 1
ATOM 687 C CA . HIS A 1 82 ? 22.717 8.247 -23.001 1.00 95.06 82 HIS A CA 1
ATOM 688 C C . HIS A 1 82 ? 21.479 9.059 -23.410 1.00 95.06 82 HIS A C 1
ATOM 690 O O . HIS A 1 82 ? 20.785 9.608 -22.553 1.00 95.06 82 HIS A O 1
ATOM 696 N N . HIS A 1 83 ? 21.157 9.097 -24.705 1.00 95.00 83 HIS A N 1
ATOM 697 C CA . HIS A 1 83 ? 19.961 9.755 -25.224 1.00 95.00 83 HIS A CA 1
ATOM 698 C C . HIS A 1 83 ? 18.692 9.176 -24.578 1.00 95.00 83 HIS A C 1
ATOM 700 O O . HIS A 1 83 ? 17.814 9.920 -24.135 1.00 95.00 83 HIS A O 1
ATOM 706 N N . PHE A 1 84 ? 18.618 7.851 -24.434 1.00 96.06 84 PHE A N 1
ATOM 707 C CA . PHE A 1 84 ? 17.553 7.193 -23.684 1.00 96.06 84 PHE A CA 1
ATOM 708 C C . PHE A 1 84 ? 17.508 7.629 -22.212 1.00 96.06 84 PHE A C 1
ATOM 710 O O . PHE A 1 84 ? 16.436 8.009 -21.734 1.00 96.06 84 PHE A O 1
ATOM 717 N N . LEU A 1 85 ? 18.642 7.606 -21.499 1.00 96.06 85 LEU A N 1
ATOM 718 C CA . LEU A 1 85 ? 18.694 8.013 -20.089 1.00 96.06 85 LEU A CA 1
ATOM 719 C C . LEU A 1 85 ? 18.175 9.440 -19.895 1.00 96.06 85 LEU A C 1
ATOM 721 O O . LEU A 1 85 ? 17.331 9.671 -19.032 1.00 96.06 85 LEU A O 1
ATOM 725 N N . TYR A 1 86 ? 18.635 10.383 -20.713 1.00 95.25 86 TYR A N 1
ATOM 726 C CA . TYR A 1 86 ? 18.286 11.787 -20.543 1.00 95.25 86 TYR A CA 1
ATOM 727 C C . TYR A 1 86 ? 16.899 12.129 -21.105 1.00 95.25 86 TYR A C 1
ATOM 729 O O . TYR A 1 86 ? 15.989 12.490 -20.358 1.00 95.25 86 TYR A O 1
ATOM 737 N N . PHE A 1 87 ? 16.692 11.978 -22.415 1.00 94.25 87 PHE A N 1
ATOM 738 C CA . PHE A 1 87 ? 15.481 12.472 -23.082 1.00 94.25 87 PHE A CA 1
ATOM 739 C C . PHE A 1 87 ? 14.264 11.575 -22.877 1.00 94.25 87 PHE A C 1
ATOM 741 O O . PHE A 1 87 ? 13.128 12.049 -22.898 1.00 94.25 87 PHE A O 1
ATOM 748 N N . THR A 1 88 ? 14.469 10.266 -22.706 1.00 93.56 88 THR A N 1
ATOM 749 C CA . THR A 1 88 ? 13.346 9.338 -22.518 1.00 93.56 88 THR A CA 1
ATOM 750 C C . THR A 1 88 ? 13.046 9.145 -21.043 1.00 93.56 88 THR A C 1
ATOM 752 O O . THR A 1 88 ? 11.917 9.369 -20.616 1.00 93.56 88 THR A O 1
ATOM 755 N N . PHE A 1 89 ? 14.037 8.742 -20.251 1.00 95.38 89 PHE A N 1
ATOM 756 C CA . PHE A 1 89 ? 13.811 8.438 -18.845 1.00 95.38 89 PHE A CA 1
ATOM 757 C C . PHE A 1 89 ? 13.751 9.708 -17.986 1.00 95.38 89 PHE A C 1
ATOM 759 O O . PHE A 1 89 ? 12.704 9.988 -17.402 1.00 95.38 89 PHE A O 1
ATOM 766 N N . HIS A 1 90 ? 14.821 10.503 -17.939 1.00 95.56 90 HIS A N 1
ATOM 767 C CA . HIS A 1 90 ? 14.922 11.631 -17.013 1.00 95.56 90 HIS A CA 1
ATOM 768 C C . HIS A 1 90 ? 13.944 12.771 -17.336 1.00 95.56 90 HIS A C 1
ATOM 770 O O . HIS A 1 90 ? 13.313 13.299 -16.430 1.00 95.56 90 HIS A O 1
ATOM 776 N N . GLN A 1 91 ? 13.739 13.125 -18.607 1.00 94.88 91 GLN A N 1
ATOM 777 C CA . GLN A 1 91 ? 12.797 14.199 -18.952 1.00 94.88 91 GLN A CA 1
ATOM 778 C C . GLN A 1 91 ? 11.321 13.773 -18.899 1.00 94.88 91 GLN A C 1
ATOM 780 O O . GLN A 1 91 ? 10.481 14.552 -18.455 1.00 94.88 91 GLN A O 1
ATOM 785 N N . LYS A 1 92 ? 10.968 12.558 -19.352 1.00 93.75 92 LYS A N 1
ATOM 786 C CA . LYS A 1 92 ? 9.550 12.164 -19.515 1.00 93.75 92 LYS A CA 1
ATOM 787 C C . LYS A 1 92 ? 9.011 11.289 -18.386 1.00 93.75 92 LYS A C 1
ATOM 789 O O . LYS A 1 92 ? 7.843 11.413 -18.020 1.00 93.75 92 LYS A O 1
ATOM 794 N N . ILE A 1 93 ? 9.820 10.366 -17.868 1.00 94.88 93 ILE A N 1
ATOM 795 C CA . ILE A 1 93 ? 9.367 9.332 -16.926 1.00 94.88 93 ILE A CA 1
ATOM 796 C C . ILE A 1 93 ? 9.661 9.746 -15.483 1.00 94.88 93 ILE A C 1
ATOM 798 O O . ILE A 1 93 ? 8.780 9.656 -14.626 1.00 94.88 93 ILE A O 1
ATOM 802 N N . TRP A 1 94 ? 10.873 10.230 -15.213 1.00 96.00 94 TRP A N 1
ATOM 803 C CA . TRP A 1 94 ? 11.336 10.549 -13.863 1.00 96.00 94 TRP A CA 1
ATOM 804 C C . TRP A 1 94 ? 10.449 11.551 -13.108 1.00 96.00 94 TRP A C 1
ATOM 806 O O . TRP A 1 94 ? 10.093 11.242 -11.971 1.00 96.00 94 TRP A O 1
ATOM 816 N N . PRO A 1 95 ? 9.972 12.671 -13.697 1.00 96.50 95 PRO A N 1
ATOM 817 C CA . PRO A 1 95 ? 9.127 13.619 -12.969 1.00 96.50 95 PRO A CA 1
ATOM 818 C C . PRO A 1 95 ? 7.811 12.984 -12.512 1.00 96.50 95 PRO A C 1
ATOM 820 O O . PRO A 1 95 ? 7.305 13.279 -11.433 1.00 96.50 95 PRO A O 1
ATOM 823 N N . ARG A 1 96 ? 7.273 12.051 -13.307 1.00 96.38 96 ARG A N 1
ATOM 824 C CA . ARG A 1 96 ? 6.031 11.334 -12.993 1.00 96.38 96 ARG A CA 1
ATOM 825 C C . ARG A 1 96 ? 6.245 10.326 -11.871 1.00 96.38 96 ARG A C 1
ATOM 827 O O . ARG A 1 96 ? 5.414 10.240 -10.974 1.00 96.38 96 ARG A O 1
ATOM 834 N N . LEU A 1 97 ? 7.355 9.585 -11.909 1.00 96.38 97 LEU A N 1
ATOM 835 C CA . LEU A 1 97 ? 7.725 8.659 -10.835 1.00 96.38 97 LEU A CA 1
ATOM 836 C C . LEU A 1 97 ? 8.005 9.408 -9.530 1.00 96.38 97 LEU A C 1
ATOM 838 O O . LEU A 1 97 ? 7.493 9.014 -8.487 1.00 96.38 97 LEU A O 1
ATOM 842 N N . SER A 1 98 ? 8.739 10.520 -9.601 1.00 95.50 98 SER A N 1
ATOM 843 C CA . SER A 1 98 ? 9.026 11.384 -8.455 1.00 95.50 98 SER A CA 1
ATOM 844 C C . SER A 1 98 ? 7.742 11.945 -7.840 1.00 95.50 98 SER A C 1
ATOM 846 O O . SER A 1 98 ? 7.546 11.825 -6.635 1.00 95.50 98 SER A O 1
ATOM 848 N N . ALA A 1 99 ? 6.806 12.447 -8.655 1.00 96.31 99 ALA A N 1
ATOM 849 C CA . ALA A 1 99 ? 5.514 12.933 -8.170 1.00 96.31 99 ALA A CA 1
ATOM 850 C C . ALA A 1 99 ? 4.680 11.835 -7.481 1.00 96.31 99 ALA A C 1
ATOM 852 O O . ALA A 1 99 ? 4.012 12.095 -6.480 1.00 96.31 99 ALA A O 1
ATOM 853 N N . VAL A 1 100 ? 4.720 10.597 -7.991 1.00 96.50 100 VAL A N 1
ATOM 854 C CA . VAL A 1 100 ? 4.069 9.456 -7.332 1.00 96.50 100 VAL A CA 1
ATOM 855 C C . VAL A 1 100 ? 4.759 9.138 -6.008 1.00 96.50 100 VAL A C 1
ATOM 857 O O . VAL A 1 100 ? 4.082 9.051 -4.989 1.00 96.50 100 VAL A O 1
ATOM 860 N N . ASN A 1 101 ? 6.083 9.016 -5.987 1.00 94.56 101 ASN A N 1
ATOM 861 C CA . ASN A 1 101 ? 6.831 8.749 -4.760 1.00 94.56 101 ASN A CA 1
ATOM 862 C C . ASN A 1 101 ? 6.572 9.817 -3.690 1.00 94.56 101 ASN A C 1
ATOM 864 O O . ASN A 1 101 ? 6.142 9.474 -2.598 1.00 94.56 101 ASN A O 1
ATOM 868 N N . GLN A 1 102 ? 6.643 11.105 -4.029 1.00 93.06 102 GLN A N 1
ATOM 869 C CA . GLN A 1 102 ? 6.334 12.207 -3.105 1.00 93.06 102 GLN A CA 1
ATOM 870 C C . GLN A 1 102 ? 4.917 12.149 -2.510 1.00 93.06 102 GLN A C 1
ATOM 872 O O . GLN A 1 102 ? 4.674 12.689 -1.427 1.00 93.06 102 GLN A O 1
ATOM 877 N N . ARG A 1 103 ? 3.966 11.533 -3.222 1.00 93.31 103 ARG A N 1
ATOM 878 C CA . ARG A 1 103 ? 2.586 11.360 -2.759 1.00 93.31 103 ARG A CA 1
ATOM 879 C C . ARG A 1 103 ? 2.438 10.215 -1.755 1.00 93.31 103 ARG A C 1
ATOM 881 O O . ARG A 1 103 ? 1.584 10.325 -0.881 1.00 93.31 103 ARG A O 1
ATOM 888 N N . TYR A 1 104 ? 3.199 9.132 -1.910 1.00 93.88 104 TYR A N 1
ATOM 889 C CA . TYR A 1 104 ? 3.051 7.897 -1.124 1.00 93.88 104 TYR A CA 1
ATOM 890 C C . TYR A 1 104 ? 4.137 7.701 -0.058 1.00 93.88 104 TYR A C 1
ATOM 892 O O . TYR A 1 104 ? 3.916 6.975 0.908 1.00 93.88 104 TYR A O 1
ATOM 900 N N . GLU A 1 105 ? 5.299 8.330 -0.202 1.00 91.50 105 GLU A N 1
ATOM 901 C CA . GLU A 1 105 ? 6.381 8.250 0.775 1.00 91.50 105 GLU A CA 1
ATOM 902 C C . GLU A 1 105 ? 5.979 8.882 2.109 1.00 91.50 105 GLU A C 1
ATOM 904 O O . GLU A 1 105 ? 5.205 9.845 2.190 1.00 91.50 105 GLU A O 1
ATOM 909 N N . MET A 1 106 ? 6.535 8.329 3.180 1.00 88.12 106 MET A N 1
ATOM 910 C CA . MET A 1 106 ? 6.479 8.918 4.504 1.00 88.12 106 MET A CA 1
ATOM 911 C C . MET A 1 106 ? 7.440 10.110 4.566 1.00 88.12 106 MET A C 1
ATOM 913 O O . MET A 1 106 ? 8.641 9.983 4.309 1.00 88.12 106 MET A O 1
ATOM 917 N N . ARG A 1 107 ? 6.914 11.275 4.957 1.00 84.62 107 ARG A N 1
ATOM 918 C CA . ARG A 1 107 ? 7.703 12.498 5.160 1.00 84.62 107 ARG A CA 1
ATOM 919 C C . ARG A 1 107 ? 8.364 12.481 6.533 1.00 84.62 107 ARG A C 1
ATOM 921 O O . ARG A 1 107 ? 7.766 12.940 7.500 1.00 84.62 107 ARG A O 1
ATOM 928 N N . VAL A 1 108 ? 9.598 11.984 6.600 1.00 76.06 108 VAL A N 1
ATOM 929 C CA . VAL A 1 108 ? 10.361 11.806 7.853 1.00 76.06 108 VAL A CA 1
ATOM 930 C C . VAL A 1 108 ? 10.443 13.094 8.689 1.00 76.06 108 VAL A C 1
ATOM 932 O O . VAL A 1 108 ? 10.321 13.036 9.905 1.00 76.06 108 VAL A O 1
ATOM 935 N N . ALA A 1 109 ? 10.567 14.263 8.052 1.00 74.31 109 ALA A N 1
ATOM 936 C CA . ALA A 1 109 ? 10.746 15.549 8.737 1.00 74.31 109 ALA A CA 1
ATOM 937 C C . ALA A 1 109 ? 9.554 16.007 9.600 1.00 74.31 109 ALA A C 1
ATOM 939 O O . ALA A 1 109 ? 9.732 16.827 10.493 1.00 74.31 109 ALA A O 1
ATOM 940 N N . ASN A 1 110 ? 8.344 15.501 9.345 1.00 70.81 110 ASN A N 1
ATOM 941 C CA . ASN A 1 110 ? 7.129 15.972 10.020 1.00 70.81 110 ASN A CA 1
ATOM 942 C C . ASN A 1 110 ? 6.764 15.136 11.254 1.00 70.81 110 ASN A C 1
ATOM 944 O O . ASN A 1 110 ? 5.682 15.314 11.810 1.00 70.81 110 ASN A O 1
ATOM 948 N N . TRP A 1 111 ? 7.616 14.187 11.641 1.00 73.00 111 TRP A N 1
ATOM 949 C CA . TRP A 1 111 ? 7.279 13.183 12.639 1.00 73.00 111 TRP A CA 1
ATOM 950 C C . TRP A 1 111 ? 8.036 13.367 13.952 1.00 73.00 111 TRP A C 1
ATOM 952 O O . TRP A 1 111 ? 9.207 13.748 13.935 1.00 73.00 111 TRP A O 1
ATOM 962 N N . PRO A 1 112 ? 7.397 13.057 15.096 1.00 72.62 112 PRO A N 1
ATOM 963 C CA . PRO A 1 112 ? 8.091 13.003 16.372 1.00 72.62 112 PRO A CA 1
ATOM 964 C C . PRO A 1 112 ? 9.250 12.002 16.320 1.00 72.62 112 PRO A C 1
ATOM 966 O O . PRO A 1 112 ? 9.114 10.904 15.771 1.00 72.62 112 PRO A O 1
ATOM 969 N N . LEU A 1 113 ? 10.370 12.369 16.950 1.00 73.94 113 LEU A N 1
ATOM 970 C CA . LEU A 1 113 ? 11.572 11.533 17.051 1.00 73.94 113 LEU A CA 1
ATOM 971 C C . LEU A 1 113 ? 11.263 10.137 17.615 1.00 73.94 113 LEU A C 1
ATOM 973 O O . LEU A 1 113 ? 11.788 9.147 17.122 1.00 73.94 113 LEU A O 1
ATOM 977 N N . THR A 1 114 ? 10.300 10.041 18.536 1.00 71.56 114 THR A N 1
ATOM 978 C CA . THR A 1 114 ? 9.850 8.772 19.126 1.00 71.56 114 THR A CA 1
ATOM 979 C C . THR A 1 114 ? 9.297 7.771 18.111 1.00 71.56 114 THR A C 1
ATOM 981 O O . THR A 1 114 ? 9.380 6.567 18.353 1.00 71.56 114 THR A O 1
ATOM 984 N N . LEU A 1 115 ? 8.735 8.225 16.980 1.00 72.25 115 LEU A N 1
ATOM 985 C CA . LEU A 1 115 ? 8.392 7.319 15.883 1.00 72.25 115 LEU A CA 1
ATOM 986 C C . LEU A 1 115 ? 9.657 6.909 15.124 1.00 72.25 115 LEU A C 1
ATOM 988 O O . LEU A 1 115 ? 9.798 5.739 14.792 1.00 72.25 115 LEU A O 1
ATOM 992 N N . ILE A 1 116 ? 10.563 7.839 14.826 1.00 72.94 116 ILE A N 1
ATOM 993 C CA . ILE A 1 116 ? 11.780 7.554 14.047 1.00 72.94 116 ILE A CA 1
ATOM 994 C C . ILE A 1 116 ? 12.646 6.495 14.745 1.00 72.94 116 ILE A C 1
ATOM 996 O O . ILE A 1 116 ? 13.191 5.621 14.075 1.00 72.94 116 ILE A O 1
ATOM 1000 N N . ASP A 1 117 ? 12.666 6.506 16.078 1.00 73.81 117 ASP A N 1
ATOM 1001 C CA . ASP A 1 117 ? 13.351 5.511 16.909 1.00 73.81 117 ASP A CA 1
ATOM 1002 C C . ASP A 1 117 ? 12.703 4.117 16.855 1.00 73.81 117 ASP A C 1
ATOM 1004 O O . ASP A 1 117 ? 13.266 3.133 17.347 1.00 73.81 117 ASP A O 1
ATOM 1008 N N . THR A 1 118 ? 11.510 3.985 16.264 1.00 75.50 118 THR A N 1
ATOM 1009 C CA . THR A 1 118 ? 10.897 2.670 16.098 1.00 75.50 118 THR A CA 1
ATOM 1010 C C . THR A 1 118 ? 11.667 1.844 15.070 1.00 75.50 118 THR A C 1
ATOM 1012 O O . THR A 1 118 ? 11.936 2.297 13.952 1.00 75.50 118 THR A O 1
ATOM 1015 N N . PRO A 1 119 ? 12.014 0.593 15.412 1.00 75.94 119 PRO A N 1
ATOM 1016 C CA . PRO A 1 119 ? 12.829 -0.231 14.542 1.00 75.94 119 PRO A CA 1
ATOM 1017 C C . PRO A 1 119 ? 12.137 -0.450 13.196 1.00 75.94 119 PRO A C 1
ATOM 1019 O O . PRO A 1 119 ? 10.993 -0.911 13.121 1.00 75.94 119 PRO A O 1
ATOM 1022 N N . ASN A 1 120 ? 12.877 -0.171 12.123 1.00 80.56 120 ASN A N 1
ATOM 1023 C CA . ASN A 1 120 ? 12.482 -0.391 10.731 1.00 80.56 120 ASN A CA 1
ATOM 1024 C C . ASN A 1 120 ? 11.321 0.487 10.234 1.00 80.56 120 ASN A C 1
ATOM 1026 O O . ASN A 1 120 ? 10.705 0.161 9.222 1.00 80.56 120 ASN A O 1
ATOM 1030 N N . ILE A 1 121 ? 11.015 1.613 10.884 1.00 83.94 121 ILE A N 1
ATOM 1031 C CA . ILE A 1 121 ? 9.999 2.543 10.365 1.00 83.94 121 ILE A CA 1
ATOM 1032 C C . ILE A 1 121 ? 10.406 3.198 9.050 1.00 83.94 121 ILE A C 1
ATOM 1034 O O . ILE A 1 121 ? 9.575 3.402 8.168 1.00 83.94 121 ILE A O 1
ATOM 1038 N N . LEU A 1 122 ? 11.704 3.461 8.885 1.00 83.25 122 LEU A N 1
ATOM 1039 C CA . LEU A 1 122 ? 12.271 3.984 7.645 1.00 83.25 122 LEU A CA 1
ATOM 1040 C C . LEU A 1 122 ? 12.069 3.006 6.479 1.00 83.25 122 LEU A C 1
ATOM 1042 O O . LEU A 1 122 ? 11.971 3.434 5.327 1.00 83.25 122 LEU A O 1
ATOM 1046 N N . ASP A 1 123 ? 11.888 1.713 6.772 1.00 86.62 123 ASP A N 1
ATOM 1047 C CA . ASP A 1 123 ? 11.555 0.720 5.758 1.00 86.62 123 ASP A CA 1
ATOM 1048 C C . ASP A 1 123 ? 10.157 0.948 5.150 1.00 86.62 123 ASP A C 1
ATOM 1050 O O . ASP A 1 123 ? 9.849 0.362 4.112 1.00 86.62 123 ASP A O 1
ATOM 1054 N N . PHE A 1 124 ? 9.302 1.809 5.722 1.00 91.38 124 PHE A N 1
ATOM 1055 C CA . PHE A 1 124 ? 8.013 2.170 5.118 1.00 91.38 124 PHE A CA 1
ATOM 1056 C C . PHE A 1 124 ? 8.184 2.670 3.676 1.00 91.38 124 PHE A C 1
ATOM 1058 O O . PHE A 1 124 ? 7.409 2.305 2.791 1.00 91.38 124 PHE A O 1
ATOM 1065 N N . ASN A 1 125 ? 9.241 3.436 3.395 1.00 91.56 125 ASN A N 1
ATOM 1066 C CA . ASN A 1 125 ? 9.503 3.934 2.042 1.00 91.56 125 ASN A CA 1
ATOM 1067 C C . ASN A 1 125 ? 9.960 2.828 1.070 1.00 91.56 125 ASN A C 1
ATOM 1069 O O . ASN A 1 125 ? 9.921 3.011 -0.142 1.00 91.56 125 ASN A O 1
ATOM 1073 N N . LEU A 1 126 ? 10.311 1.644 1.582 1.00 91.44 126 LEU A N 1
ATOM 1074 C CA . LEU A 1 126 ? 10.658 0.456 0.797 1.00 91.44 126 LEU A CA 1
ATOM 1075 C C . LEU A 1 126 ? 9.449 -0.460 0.532 1.00 91.44 126 LEU A C 1
ATOM 1077 O O . LEU A 1 126 ? 9.608 -1.523 -0.073 1.00 91.44 126 LEU A O 1
ATOM 1081 N N . LEU A 1 127 ? 8.236 -0.069 0.950 1.00 93.81 127 LEU A N 1
ATOM 1082 C CA . LEU A 1 127 ? 7.004 -0.853 0.783 1.00 93.81 127 LEU A CA 1
ATOM 1083 C C . LEU A 1 127 ? 6.807 -1.460 -0.620 1.00 93.81 127 LEU A C 1
ATOM 1085 O O . LEU A 1 127 ? 6.394 -2.623 -0.676 1.00 93.81 127 LEU A O 1
ATOM 1089 N N . PRO A 1 128 ? 7.083 -0.763 -1.745 1.00 93.25 128 PRO A N 1
ATOM 1090 C CA . PRO A 1 128 ? 6.923 -1.337 -3.083 1.00 93.25 128 PRO A CA 1
ATOM 1091 C C . PRO A 1 128 ? 7.725 -2.626 -3.326 1.00 93.25 128 PRO A C 1
ATOM 1093 O O . PRO A 1 128 ? 7.253 -3.501 -4.055 1.00 93.25 128 PRO A O 1
ATOM 1096 N N . ASP A 1 129 ? 8.891 -2.760 -2.688 1.00 91.94 129 ASP A N 1
ATOM 1097 C CA . ASP A 1 129 ? 9.808 -3.898 -2.836 1.00 91.94 129 ASP A CA 1
ATOM 1098 C C . ASP A 1 129 ? 9.672 -4.944 -1.724 1.00 91.94 129 ASP A C 1
ATOM 1100 O O . ASP A 1 129 ? 10.242 -6.036 -1.800 1.00 91.94 129 ASP A O 1
ATOM 1104 N N . MET A 1 130 ? 8.901 -4.654 -0.678 1.00 92.19 130 MET A N 1
ATOM 1105 C CA . MET A 1 130 ? 8.762 -5.568 0.446 1.00 92.19 130 MET A CA 1
ATOM 1106 C C . MET A 1 130 ? 8.019 -6.854 0.085 1.00 92.19 130 MET A C 1
ATOM 1108 O O . MET A 1 130 ? 6.921 -6.851 -0.480 1.00 92.19 130 MET A O 1
ATOM 1112 N N . ASN A 1 131 ? 8.562 -7.978 0.557 1.00 92.19 131 ASN A N 1
ATOM 1113 C CA . ASN A 1 131 ? 7.838 -9.241 0.591 1.00 92.19 131 ASN A CA 1
ATOM 1114 C C . ASN A 1 131 ? 6.728 -9.221 1.666 1.00 92.19 131 ASN A C 1
ATOM 1116 O O . ASN A 1 131 ? 6.687 -8.373 2.559 1.00 92.19 131 ASN A O 1
ATOM 1120 N N . ASN A 1 132 ? 5.807 -10.185 1.601 1.00 91.69 132 ASN A N 1
ATOM 1121 C CA . ASN A 1 132 ? 4.659 -10.232 2.517 1.00 91.69 132 ASN A CA 1
ATOM 1122 C C . ASN A 1 132 ? 5.061 -10.416 3.991 1.00 91.69 132 ASN A C 1
ATOM 1124 O O . ASN A 1 132 ? 4.329 -9.970 4.874 1.00 91.69 132 ASN A O 1
ATOM 1128 N N . HIS A 1 133 ? 6.207 -11.048 4.253 1.00 93.19 133 HIS A N 1
ATOM 1129 C CA . HIS A 1 133 ? 6.736 -11.244 5.601 1.00 93.19 133 HIS A CA 1
ATOM 1130 C C . HIS A 1 133 ? 7.215 -9.927 6.224 1.00 93.19 133 HIS A C 1
ATOM 1132 O O . HIS A 1 133 ? 6.794 -9.586 7.325 1.00 93.19 133 HIS A O 1
ATOM 1138 N N . ARG A 1 134 ? 8.015 -9.139 5.496 1.00 93.75 134 ARG A N 1
ATOM 1139 C CA . ARG A 1 134 ? 8.492 -7.820 5.938 1.00 93.75 134 ARG A CA 1
ATOM 1140 C C . ARG A 1 134 ? 7.341 -6.845 6.157 1.00 93.75 134 ARG A C 1
ATOM 1142 O O . ARG A 1 134 ? 7.339 -6.141 7.157 1.00 93.75 134 ARG A O 1
ATOM 1149 N N . VAL A 1 135 ? 6.310 -6.875 5.304 1.00 94.81 135 VAL A N 1
ATOM 1150 C CA . VAL A 1 135 ? 5.086 -6.083 5.539 1.00 94.81 135 VAL A CA 1
ATOM 1151 C C . VAL A 1 135 ? 4.400 -6.495 6.849 1.00 94.81 135 VAL A C 1
ATOM 1153 O O . VAL A 1 135 ? 3.928 -5.636 7.587 1.00 94.81 135 VAL A O 1
ATOM 1156 N N . LYS A 1 136 ? 4.361 -7.796 7.174 1.00 95.06 136 LYS A N 1
ATOM 1157 C CA . LYS A 1 136 ? 3.805 -8.288 8.446 1.00 95.06 136 LYS A CA 1
ATOM 1158 C C . LYS A 1 136 ? 4.644 -7.846 9.648 1.00 95.06 136 LYS A C 1
ATOM 1160 O O . LYS A 1 136 ? 4.066 -7.456 10.654 1.00 95.06 136 LYS A O 1
ATOM 1165 N N . GLN A 1 137 ? 5.972 -7.875 9.543 1.00 94.44 137 GLN A N 1
ATOM 1166 C CA . GLN A 1 137 ? 6.864 -7.370 10.593 1.00 94.44 137 GLN A CA 1
ATOM 1167 C C . GLN A 1 137 ? 6.663 -5.869 10.826 1.00 94.44 137 GLN A C 1
ATOM 1169 O O . GLN A 1 137 ? 6.459 -5.457 11.964 1.00 94.44 137 GLN A O 1
ATOM 1174 N N . LEU A 1 138 ? 6.616 -5.071 9.754 1.00 94.12 138 LEU A N 1
ATOM 1175 C CA . LEU A 1 138 ? 6.368 -3.631 9.844 1.00 94.12 138 LEU A CA 1
ATOM 1176 C C . LEU A 1 138 ? 4.989 -3.331 10.456 1.00 94.12 138 LEU A C 1
ATOM 1178 O O . LEU A 1 138 ? 4.875 -2.450 11.302 1.00 94.12 138 LEU A O 1
ATOM 1182 N N . ALA A 1 139 ? 3.956 -4.111 10.117 1.00 95.56 139 ALA A N 1
ATOM 1183 C CA . ALA A 1 139 ? 2.641 -4.010 10.753 1.00 95.56 139 ALA A CA 1
ATOM 1184 C C . ALA A 1 139 ? 2.689 -4.283 12.267 1.00 95.56 139 ALA A C 1
ATOM 1186 O O . ALA A 1 139 ? 2.039 -3.577 13.034 1.00 95.56 139 ALA A O 1
ATOM 1187 N N . SER A 1 140 ? 3.457 -5.290 12.701 1.00 94.81 140 SER A N 1
ATOM 1188 C CA . SER A 1 140 ? 3.655 -5.584 14.127 1.00 94.81 140 SER A CA 1
ATOM 1189 C C . SER A 1 140 ? 4.386 -4.451 14.846 1.00 94.81 140 SER A C 1
ATOM 1191 O O . SER A 1 140 ? 3.984 -4.078 15.942 1.00 94.81 140 SER A O 1
ATOM 1193 N N . HIS A 1 141 ? 5.427 -3.879 14.233 1.00 93.12 141 HIS A N 1
ATOM 1194 C CA . HIS A 1 141 ? 6.169 -2.762 14.824 1.00 93.12 141 HIS A CA 1
ATOM 1195 C C . HIS A 1 141 ? 5.303 -1.506 14.952 1.00 93.12 141 HIS A C 1
ATOM 1197 O O . HIS A 1 141 ? 5.317 -0.869 16.002 1.00 93.12 141 HIS A O 1
ATOM 1203 N N . LEU A 1 142 ? 4.504 -1.185 13.926 1.00 93.12 142 LEU A N 1
ATOM 1204 C CA . LEU A 1 142 ? 3.548 -0.078 13.985 1.00 93.12 142 LEU A CA 1
ATOM 1205 C C . LEU A 1 142 ? 2.500 -0.306 15.073 1.00 93.12 142 LEU A C 1
ATOM 1207 O O . LEU A 1 142 ? 2.297 0.562 15.910 1.00 93.12 142 LEU A O 1
ATOM 1211 N N . SER A 1 143 ? 1.888 -1.487 15.123 1.00 94.88 143 SER A N 1
ATOM 1212 C CA . SER A 1 143 ? 0.939 -1.858 16.180 1.00 94.88 143 SER A CA 1
ATOM 1213 C C . SER A 1 143 ? 1.531 -1.663 17.584 1.00 94.88 143 SER A C 1
ATOM 1215 O O . SER A 1 143 ? 0.930 -0.979 18.412 1.00 94.88 143 SER A O 1
ATOM 1217 N N . ALA A 1 144 ? 2.747 -2.163 17.825 1.00 93.62 144 ALA A N 1
ATOM 1218 C CA . ALA A 1 144 ? 3.441 -1.993 19.100 1.00 93.62 144 ALA A CA 1
ATOM 1219 C C . ALA A 1 144 ? 3.815 -0.529 19.394 1.00 93.62 144 ALA A C 1
ATOM 1221 O O . ALA A 1 144 ? 3.809 -0.106 20.547 1.00 93.62 144 ALA A O 1
ATOM 1222 N N . PHE A 1 145 ? 4.150 0.266 18.376 1.00 92.50 145 PHE A N 1
ATOM 1223 C CA . PHE A 1 145 ? 4.375 1.701 18.548 1.00 92.50 145 PHE A CA 1
ATOM 1224 C C . PHE A 1 145 ? 3.093 2.434 18.948 1.00 92.50 145 PHE A C 1
ATOM 1226 O O . PHE A 1 145 ? 3.109 3.161 19.934 1.00 92.50 145 PHE A O 1
ATOM 1233 N N . PHE A 1 146 ? 1.988 2.226 18.227 1.00 93.81 146 PHE A N 1
ATOM 1234 C CA . PHE A 1 146 ? 0.708 2.875 18.526 1.00 93.81 146 PHE A CA 1
ATOM 1235 C C . PHE A 1 146 ? 0.200 2.495 19.923 1.00 93.81 146 PHE A C 1
ATOM 1237 O O . PHE A 1 146 ? -0.335 3.348 20.626 1.00 93.81 146 PHE A O 1
ATOM 1244 N N . PHE A 1 147 ? 0.429 1.249 20.347 1.00 94.81 147 PHE A N 1
ATOM 1245 C CA . PHE A 1 147 ? 0.153 0.801 21.710 1.00 94.81 147 PHE A CA 1
ATOM 1246 C C . PHE A 1 147 ? 0.988 1.554 22.754 1.00 94.81 147 PHE A C 1
ATOM 1248 O O . PHE A 1 147 ? 0.423 2.203 23.627 1.00 94.81 147 PHE A O 1
ATOM 1255 N N . ARG A 1 148 ? 2.320 1.564 22.609 1.00 93.19 148 ARG A N 1
ATOM 1256 C CA . ARG A 1 148 ? 3.220 2.280 23.532 1.00 93.19 148 ARG A CA 1
ATOM 1257 C C . ARG A 1 148 ? 2.955 3.784 23.568 1.00 93.19 148 ARG A C 1
ATOM 1259 O O . ARG A 1 148 ? 3.067 4.406 24.616 1.00 93.19 148 ARG A O 1
ATOM 1266 N N . PHE A 1 149 ? 2.600 4.381 22.432 1.00 91.88 149 PHE A N 1
ATOM 1267 C CA . PHE A 1 149 ? 2.230 5.793 22.369 1.00 91.88 149 PHE A CA 1
ATOM 1268 C C . PHE A 1 149 ? 0.928 6.067 23.132 1.00 91.88 149 PHE A C 1
ATOM 1270 O O . PHE A 1 149 ? 0.831 7.074 23.830 1.00 91.88 149 PHE A O 1
ATOM 1277 N N . TYR A 1 150 ? -0.061 5.175 23.021 1.00 93.75 150 TYR A N 1
ATOM 1278 C CA . TYR A 1 150 ? -1.298 5.262 23.796 1.00 93.75 150 TYR A CA 1
ATOM 1279 C C . TYR A 1 150 ? -1.034 5.128 25.303 1.00 93.75 150 TYR A C 1
ATOM 1281 O O . TYR A 1 150 ? -1.496 5.978 26.065 1.00 93.75 150 TYR A O 1
ATOM 1289 N N . GLU A 1 151 ? -0.252 4.128 25.725 1.00 93.00 151 GLU A N 1
ATOM 1290 C CA . GLU A 1 151 ? 0.152 3.954 27.130 1.00 93.00 151 GLU A CA 1
ATOM 1291 C C . GLU A 1 151 ? 0.890 5.189 27.654 1.00 93.00 151 GLU A C 1
ATOM 1293 O O . GLU A 1 151 ? 0.489 5.758 28.664 1.00 93.00 151 GLU A O 1
ATOM 1298 N N . GLY A 1 152 ? 1.872 5.697 26.904 1.00 92.19 152 GLY A N 1
ATOM 1299 C CA . GLY A 1 152 ? 2.612 6.898 27.288 1.00 92.19 152 GLY A CA 1
ATOM 1300 C C . GLY A 1 152 ? 1.736 8.150 27.405 1.00 92.19 152 GLY A C 1
ATOM 1301 O O . GLY A 1 152 ? 1.987 8.994 28.262 1.00 92.19 152 GLY A O 1
ATOM 1302 N N . CYS A 1 153 ? 0.680 8.280 26.593 1.00 91.12 153 CYS A N 1
ATOM 1303 C CA . CYS A 1 153 ? -0.302 9.350 26.784 1.00 91.12 153 CYS A CA 1
ATOM 1304 C C . CYS A 1 153 ? -1.076 9.165 28.097 1.00 91.12 153 CYS A C 1
ATOM 1306 O O . CYS A 1 153 ? -1.250 10.135 28.832 1.00 91.12 153 CYS A O 1
ATOM 1308 N N . CYS A 1 154 ? -1.512 7.940 28.402 1.00 91.38 154 CYS A N 1
ATOM 1309 C CA . CYS A 1 154 ? -2.215 7.633 29.649 1.00 91.38 154 CYS A CA 1
ATOM 1310 C C . CYS A 1 154 ? -1.337 7.930 30.874 1.00 91.38 154 CYS A C 1
ATOM 1312 O O . CYS A 1 154 ? -1.797 8.596 31.798 1.00 91.38 154 CYS A O 1
ATOM 1314 N N . ASP A 1 155 ? -0.063 7.538 30.847 1.00 91.25 155 ASP A N 1
ATOM 1315 C CA . ASP A 1 155 ? 0.892 7.790 31.933 1.00 91.25 155 ASP A CA 1
ATOM 1316 C C . ASP A 1 155 ? 1.127 9.288 32.173 1.00 91.25 155 ASP A C 1
ATOM 1318 O O . ASP A 1 155 ? 1.198 9.742 33.319 1.00 91.25 155 ASP A O 1
ATOM 1322 N N . GLN A 1 156 ? 1.189 10.091 31.105 1.00 89.56 156 GLN A N 1
ATOM 1323 C CA . GLN A 1 156 ? 1.299 11.551 31.218 1.00 89.56 156 GLN A CA 1
ATOM 1324 C C . GLN A 1 156 ? 0.078 12.157 31.918 1.00 89.56 156 GLN A C 1
ATOM 1326 O O . GLN A 1 156 ? 0.228 13.035 32.768 1.00 89.56 156 GLN A O 1
ATOM 1331 N N . ILE A 1 157 ? -1.119 11.668 31.590 1.00 88.69 157 ILE A N 1
ATOM 1332 C CA . ILE A 1 157 ? -2.374 12.126 32.193 1.00 88.69 157 ILE A CA 1
ATOM 1333 C C . ILE A 1 157 ? -2.417 11.749 33.676 1.00 88.69 157 ILE A C 1
ATOM 1335 O O . ILE A 1 157 ? -2.646 12.629 34.507 1.00 88.69 157 ILE A O 1
ATOM 1339 N N . ILE A 1 158 ? -2.103 10.494 34.019 1.00 88.75 158 ILE A N 1
ATOM 1340 C CA . ILE A 1 158 ? -2.016 10.023 35.413 1.00 88.75 158 ILE A CA 1
ATOM 1341 C C . ILE A 1 158 ? -1.053 10.911 36.214 1.00 88.75 158 ILE A C 1
ATOM 1343 O O . ILE A 1 158 ? -1.388 11.378 37.304 1.00 88.75 158 ILE A O 1
ATOM 1347 N N . THR A 1 159 ? 0.128 11.186 35.654 1.00 89.38 159 THR A N 1
ATOM 1348 C CA . THR A 1 159 ? 1.153 12.018 36.302 1.00 89.38 159 THR A CA 1
ATOM 1349 C C . THR A 1 159 ? 0.662 13.449 36.527 1.00 89.38 159 THR A C 1
ATOM 1351 O O . THR A 1 159 ? 0.840 14.005 37.609 1.00 89.38 159 THR A O 1
ATOM 1354 N N . SER A 1 160 ? -0.001 14.043 35.529 1.00 87.38 160 SER A N 1
ATOM 1355 C CA . SER A 1 160 ? -0.514 15.418 35.611 1.00 87.38 160 SER A CA 1
ATOM 1356 C C . SER A 1 160 ? -1.648 15.599 36.628 1.00 87.38 160 SER A C 1
ATOM 1358 O O . SER A 1 160 ? -1.823 16.692 37.163 1.00 87.38 160 SER A O 1
ATOM 1360 N N . HIS A 1 161 ? -2.383 14.526 36.932 1.00 83.75 161 HIS A N 1
ATOM 1361 C CA . HIS A 1 161 ? -3.531 14.522 37.840 1.00 83.75 161 HIS A CA 1
ATOM 1362 C C . HIS A 1 161 ? -3.255 13.793 39.166 1.00 83.75 161 HIS A C 1
ATOM 1364 O O . HIS A 1 161 ? -4.174 13.253 39.773 1.00 83.75 161 HIS A O 1
ATOM 1370 N N . GLN A 1 162 ? -2.003 13.789 39.639 1.00 79.75 162 GLN A N 1
ATOM 1371 C CA . GLN A 1 162 ? -1.628 13.267 40.967 1.00 79.75 162 GLN A CA 1
ATOM 1372 C C . GLN A 1 162 ? -1.990 11.784 41.200 1.00 79.75 162 GLN A C 1
ATOM 1374 O O . GLN A 1 162 ? -2.219 11.367 42.332 1.00 79.75 162 GLN A O 1
ATOM 1379 N N . GLY A 1 163 ? -2.017 10.965 40.145 1.00 78.94 163 GLY A N 1
ATOM 1380 C CA . GLY A 1 163 ? -2.268 9.525 40.261 1.00 78.94 163 GLY A CA 1
ATOM 1381 C C . GLY A 1 163 ? -3.733 9.099 40.139 1.00 78.94 163 GLY A C 1
ATOM 1382 O O . GLY A 1 163 ? -4.010 7.906 40.268 1.00 78.94 163 GLY A O 1
ATOM 1383 N N . ASP A 1 164 ? -4.657 10.025 39.866 1.00 83.31 164 ASP A N 1
ATOM 1384 C CA . ASP A 1 164 ? -6.066 9.699 39.628 1.00 83.31 164 ASP A CA 1
ATOM 1385 C C . ASP A 1 164 ? -6.240 8.937 38.299 1.00 83.31 164 ASP A C 1
ATOM 1387 O O . ASP A 1 164 ? -5.966 9.455 37.212 1.00 83.31 164 ASP A O 1
ATOM 1391 N N . ARG A 1 165 ? -6.664 7.671 38.393 1.00 81.38 165 ARG A N 1
ATOM 1392 C CA . ARG A 1 165 ? -6.797 6.753 37.248 1.00 81.38 165 ARG A CA 1
ATOM 1393 C C . ARG A 1 165 ? -8.141 6.879 36.540 1.00 81.38 165 ARG A C 1
ATOM 1395 O O . ARG A 1 165 ? -8.229 6.522 35.365 1.00 81.38 165 ARG A O 1
ATOM 1402 N N . ASP A 1 166 ? -9.162 7.401 37.211 1.00 82.75 166 ASP A N 1
ATOM 1403 C CA . ASP A 1 166 ? -10.523 7.432 36.668 1.00 82.75 166 ASP A CA 1
ATOM 1404 C C . ASP A 1 166 ? -10.644 8.457 35.532 1.00 82.75 166 ASP A C 1
ATOM 1406 O O . ASP A 1 166 ? -11.345 8.234 34.544 1.00 82.75 166 ASP A O 1
ATOM 1410 N N . ARG A 1 167 ? -9.819 9.508 35.592 1.00 83.06 167 ARG A N 1
ATOM 1411 C CA . ARG A 1 167 ? -9.657 10.557 34.569 1.00 83.06 167 ARG A CA 1
ATOM 1412 C C . ARG A 1 167 ? -9.251 10.032 33.192 1.00 83.06 167 ARG A C 1
ATOM 1414 O O . ARG A 1 167 ? -9.489 10.687 32.181 1.00 83.06 167 ARG A O 1
ATOM 1421 N N . ILE A 1 168 ? -8.637 8.849 33.112 1.00 84.12 168 ILE A N 1
ATOM 1422 C CA . ILE A 1 168 ? -8.274 8.237 31.824 1.00 84.12 168 ILE A CA 1
ATOM 1423 C C . ILE A 1 168 ? -9.534 7.928 31.014 1.00 84.12 168 ILE A C 1
ATOM 1425 O O . ILE A 1 168 ? -9.496 7.973 29.787 1.00 84.12 168 ILE A O 1
ATOM 1429 N N . PHE A 1 169 ? -10.650 7.625 31.677 1.00 85.38 169 PHE A N 1
ATOM 1430 C CA . PHE A 1 169 ? -11.907 7.268 31.025 1.00 85.38 169 PHE A CA 1
ATOM 1431 C C . PHE A 1 169 ? -12.760 8.487 30.647 1.00 85.38 169 PHE A C 1
ATOM 1433 O O . PHE A 1 169 ? -13.810 8.317 30.026 1.00 85.38 169 PHE A O 1
ATOM 1440 N N . ASP A 1 170 ? -12.293 9.705 30.940 1.00 89.00 170 ASP A N 1
ATOM 1441 C CA . ASP A 1 170 ? -12.979 10.935 30.557 1.00 89.00 170 ASP A CA 1
ATOM 1442 C C . ASP A 1 170 ? -13.076 11.067 29.030 1.00 89.00 170 ASP A C 1
ATOM 1444 O O . ASP A 1 170 ? -12.115 10.861 28.278 1.00 89.00 170 ASP A O 1
ATOM 1448 N N . GLU A 1 171 ? -14.252 11.475 28.549 1.00 89.06 171 GLU A N 1
ATOM 1449 C CA . GLU A 1 171 ? -14.518 11.594 27.112 1.00 89.06 171 GLU A CA 1
ATOM 1450 C C . GLU A 1 171 ? -13.615 12.618 26.415 1.00 89.06 171 GLU A C 1
ATOM 1452 O O . GLU A 1 171 ? -13.221 12.432 25.259 1.00 89.06 171 GLU A O 1
ATOM 1457 N N . THR A 1 172 ? -13.292 13.711 27.106 1.00 88.69 172 THR A N 1
ATOM 1458 C CA . THR A 1 172 ? -12.412 14.778 26.611 1.00 88.69 172 THR A CA 1
ATOM 1459 C C . THR A 1 172 ? -11.004 14.245 26.396 1.00 88.69 172 THR A C 1
ATOM 1461 O O . THR A 1 172 ? -10.474 14.344 25.289 1.00 88.69 172 THR A O 1
ATOM 1464 N N . VAL A 1 173 ? -10.465 13.591 27.422 1.00 90.25 173 VAL A N 1
ATOM 1465 C CA . VAL A 1 173 ? -9.137 12.986 27.448 1.00 90.25 173 VAL A CA 1
ATOM 1466 C C . VAL A 1 173 ? -8.999 11.940 26.346 1.00 90.25 173 VAL A C 1
ATOM 1468 O O . VAL A 1 173 ? -8.089 12.020 25.521 1.00 90.25 173 VAL A O 1
ATOM 1471 N N . GLN A 1 174 ? -9.942 11.003 26.251 1.00 92.00 174 GLN A N 1
ATOM 1472 C CA . GLN A 1 174 ? -9.917 9.965 25.219 1.00 92.00 174 GLN A CA 1
ATOM 1473 C C . GLN A 1 174 ? -10.034 10.542 23.801 1.00 92.00 174 GLN A C 1
ATOM 1475 O O . GLN A 1 174 ? -9.345 10.085 22.885 1.00 92.00 174 GLN A O 1
ATOM 1480 N N . THR A 1 175 ? -10.852 11.582 23.607 1.00 91.94 175 THR A N 1
ATOM 1481 C CA . THR A 1 175 ? -10.950 12.282 22.315 1.00 91.94 175 THR A CA 1
ATOM 1482 C C . THR A 1 175 ? -9.614 12.927 21.925 1.00 91.94 175 THR A C 1
ATOM 1484 O O . THR A 1 175 ? -9.236 12.892 20.752 1.00 91.94 175 THR A O 1
ATOM 1487 N N . ASP A 1 176 ? -8.877 13.476 22.891 1.00 91.00 176 ASP A N 1
ATOM 1488 C CA . ASP A 1 176 ? -7.591 14.137 22.657 1.00 91.00 176 ASP A CA 1
ATOM 1489 C C . ASP A 1 176 ? -6.470 13.132 22.361 1.00 91.00 176 ASP A C 1
ATOM 1491 O O . ASP A 1 176 ? -5.712 13.322 21.404 1.00 91.00 176 ASP A O 1
ATOM 1495 N N . ILE A 1 177 ? -6.406 12.023 23.110 1.00 92.94 177 ILE A N 1
ATOM 1496 C CA . ILE A 1 177 ? -5.479 10.912 22.832 1.00 92.94 177 ILE A CA 1
ATOM 1497 C C . ILE A 1 177 ? -5.731 10.368 21.424 1.00 92.94 177 ILE A C 1
ATOM 1499 O O . ILE A 1 177 ? -4.794 10.198 20.636 1.00 92.94 177 ILE A O 1
ATOM 1503 N N . TYR A 1 178 ? -6.999 10.134 21.076 1.00 94.75 178 TYR A N 1
ATOM 1504 C CA . TYR A 1 178 ? -7.360 9.687 19.738 1.00 94.75 178 TYR A CA 1
ATOM 1505 C C . TYR A 1 178 ? -6.967 10.700 18.662 1.00 94.75 178 TYR A C 1
ATOM 1507 O O . TYR A 1 178 ? -6.465 10.291 17.619 1.00 94.75 178 TYR A O 1
ATOM 1515 N N . GLY A 1 179 ? -7.125 12.002 18.911 1.00 92.69 179 GLY A N 1
ATOM 1516 C CA . GLY A 1 179 ? -6.669 13.053 18.003 1.00 92.69 179 GLY A CA 1
ATOM 1517 C C . GLY A 1 179 ? -5.183 12.938 17.664 1.00 92.69 179 GLY A C 1
ATOM 1518 O O . GLY A 1 179 ? -4.823 12.869 16.488 1.00 92.69 179 GLY A O 1
ATOM 1519 N N . ARG A 1 180 ? -4.331 12.796 18.687 1.00 91.75 180 ARG A N 1
ATOM 1520 C CA . ARG A 1 180 ? -2.878 12.614 18.511 1.00 91.75 180 ARG A CA 1
ATOM 1521 C C . ARG A 1 180 ? -2.552 11.337 17.736 1.00 91.75 180 ARG A C 1
ATOM 1523 O O . ARG A 1 180 ? -1.805 11.373 16.761 1.00 91.75 180 ARG A O 1
ATOM 1530 N N . LEU A 1 181 ? -3.153 10.208 18.118 1.00 93.75 181 LEU A N 1
ATOM 1531 C CA . LEU A 1 181 ? -2.994 8.939 17.397 1.00 93.75 181 LEU A CA 1
ATOM 1532 C C . LEU A 1 181 ? -3.452 9.054 15.936 1.00 93.75 181 LEU A C 1
ATOM 1534 O O . LEU A 1 181 ? -2.828 8.496 15.032 1.00 93.75 181 LEU A O 1
ATOM 1538 N N . ALA A 1 182 ? -4.539 9.781 15.691 1.00 93.56 182 ALA A N 1
ATOM 1539 C CA . ALA A 1 182 ? -5.094 9.956 14.364 1.00 93.56 182 ALA A CA 1
ATOM 1540 C C . ALA A 1 182 ? -4.180 10.793 13.466 1.00 93.56 182 ALA A C 1
ATOM 1542 O O . ALA A 1 182 ? -4.009 10.448 12.298 1.00 93.56 182 ALA A O 1
ATOM 1543 N N . GLU A 1 183 ? -3.566 11.849 13.992 1.00 90.25 183 GLU A N 1
ATOM 1544 C CA . GLU A 1 183 ? -2.576 12.655 13.270 1.00 90.25 183 GLU A CA 1
ATOM 1545 C C . GLU A 1 183 ? -1.358 11.826 12.854 1.00 90.25 183 GLU A C 1
ATOM 1547 O O . GLU A 1 183 ? -0.963 11.865 11.685 1.00 90.25 183 GLU A O 1
ATOM 1552 N N . LEU A 1 184 ? -0.838 10.992 13.762 1.00 90.38 184 LEU A N 1
ATOM 1553 C CA . LEU A 1 184 ? 0.230 10.043 13.441 1.00 90.38 184 LEU A CA 1
ATOM 1554 C C . LEU A 1 184 ? -0.228 9.080 12.334 1.00 90.38 184 LEU A C 1
ATOM 1556 O O . LEU A 1 184 ? 0.402 8.974 11.284 1.00 90.38 184 LEU A O 1
ATOM 1560 N N . ALA A 1 185 ? -1.383 8.427 12.485 1.00 92.75 185 ALA A N 1
ATOM 1561 C CA . ALA A 1 185 ? -1.892 7.521 11.452 1.00 92.75 185 ALA A CA 1
ATOM 1562 C C . ALA A 1 185 ? -2.038 8.211 10.079 1.00 92.75 185 ALA A C 1
ATOM 1564 O O . ALA A 1 185 ? -1.679 7.631 9.048 1.00 92.75 185 ALA A O 1
ATOM 1565 N N . ARG A 1 186 ? -2.483 9.475 10.058 1.00 91.50 186 ARG A N 1
ATOM 1566 C CA . ARG A 1 186 ? -2.588 10.288 8.837 1.00 91.50 186 ARG A CA 1
ATOM 1567 C C . ARG A 1 186 ? -1.234 10.552 8.190 1.00 91.50 186 ARG A C 1
ATOM 1569 O O . ARG A 1 186 ? -1.169 10.537 6.960 1.00 91.50 186 ARG A O 1
ATOM 1576 N N . GLY A 1 187 ? -0.176 10.734 8.976 1.00 88.56 187 GLY A N 1
ATOM 1577 C CA . GLY A 1 187 ? 1.192 10.851 8.471 1.00 88.56 187 GLY A CA 1
ATOM 1578 C C . GLY A 1 187 ? 1.707 9.581 7.774 1.00 88.56 187 GLY A C 1
ATOM 1579 O O . GLY A 1 187 ? 2.578 9.684 6.915 1.00 88.56 187 GLY A O 1
ATOM 1580 N N . LEU A 1 188 ? 1.151 8.403 8.098 1.00 89.69 188 LEU A N 1
ATOM 1581 C CA . LEU A 1 188 ? 1.435 7.112 7.442 1.00 89.69 188 LEU A CA 1
ATOM 1582 C C . LEU A 1 188 ? 0.462 6.815 6.293 1.00 89.69 188 LEU A C 1
ATOM 1584 O O . LEU A 1 188 ? 0.302 5.666 5.880 1.00 89.69 188 LEU A O 1
ATOM 1588 N N . HIS A 1 189 ? -0.237 7.840 5.799 1.00 91.25 189 HIS A N 1
ATOM 1589 C CA . HIS A 1 189 ? -1.262 7.729 4.759 1.00 91.25 189 HIS A CA 1
ATOM 1590 C C . HIS A 1 189 ? -2.452 6.829 5.133 1.00 91.25 189 HIS A C 1
ATOM 1592 O O . HIS A 1 189 ? -3.200 6.389 4.255 1.00 91.25 189 HIS A O 1
ATOM 1598 N N . VAL A 1 190 ? -2.687 6.595 6.429 1.00 92.62 190 VAL A N 1
ATOM 1599 C CA . VAL A 1 190 ? -3.842 5.844 6.935 1.00 92.62 190 VAL A CA 1
ATOM 1600 C C . VAL A 1 190 ? -4.888 6.810 7.481 1.00 92.62 190 VAL A C 1
ATOM 1602 O O . VAL A 1 190 ? -4.601 7.694 8.279 1.00 92.62 190 VAL A O 1
ATOM 1605 N N . THR A 1 191 ? -6.133 6.677 7.030 1.00 93.12 191 THR A N 1
ATOM 1606 C CA . THR A 1 191 ? -7.270 7.405 7.609 1.00 93.12 191 THR A CA 1
ATOM 1607 C C . THR A 1 191 ? -7.909 6.550 8.703 1.00 93.12 191 THR A C 1
ATOM 1609 O O . THR A 1 191 ? -8.514 5.526 8.362 1.00 93.12 191 THR A O 1
ATOM 1612 N N . PRO A 1 192 ? -7.793 6.932 9.988 1.00 93.00 192 PRO A N 1
ATOM 1613 C CA . PRO A 1 192 ? -8.384 6.166 11.077 1.00 93.00 192 PRO A CA 1
ATOM 1614 C C . PRO A 1 192 ? -9.917 6.203 11.024 1.00 93.00 192 PRO A C 1
ATOM 1616 O O . PRO A 1 192 ? -10.531 7.065 10.386 1.00 93.00 192 PRO A O 1
ATOM 1619 N N . GLU A 1 193 ? -10.555 5.232 11.674 1.00 91.62 193 GLU A N 1
ATOM 1620 C CA . GLU A 1 193 ? -12.016 5.149 11.716 1.00 91.62 193 GLU A CA 1
ATOM 1621 C C . GLU A 1 193 ? -12.612 6.302 12.534 1.00 91.62 193 GLU A C 1
ATOM 1623 O O . GLU A 1 193 ? -12.037 6.721 13.525 1.00 91.62 193 GLU A O 1
ATOM 1628 N N . TYR A 1 194 ? -13.765 6.836 12.126 1.00 92.81 194 TYR A N 1
ATOM 1629 C CA . TYR A 1 194 ? -14.396 8.008 12.758 1.00 92.81 194 TYR A CA 1
ATOM 1630 C C . TYR A 1 194 ? -13.568 9.307 12.705 1.00 92.81 194 TYR A C 1
ATOM 1632 O O . TYR A 1 194 ? -13.909 10.285 13.369 1.00 92.81 194 TYR A O 1
ATOM 1640 N N . TYR A 1 195 ? -12.536 9.390 11.858 1.00 92.31 195 TYR A N 1
ATOM 1641 C CA . TYR A 1 195 ? -11.760 10.623 11.665 1.00 92.31 195 TYR A CA 1
ATOM 1642 C C . TYR A 1 195 ? -12.615 11.815 11.203 1.00 92.31 195 TYR A C 1
ATOM 1644 O O . TYR A 1 195 ? -12.421 12.939 11.651 1.00 92.31 195 TYR A O 1
ATOM 1652 N N . SER A 1 196 ? -13.624 11.582 10.358 1.00 91.69 196 SER A N 1
ATOM 1653 C CA . SER A 1 196 ? -14.571 12.630 9.953 1.00 91.69 196 SER A CA 1
ATOM 1654 C C . SER A 1 196 ? -15.404 13.161 11.122 1.00 91.69 196 SER A C 1
ATOM 1656 O O . SER A 1 196 ? -15.755 14.338 11.138 1.00 91.69 196 SER A O 1
ATOM 1658 N N . SER A 1 197 ? -15.739 12.301 12.089 1.00 90.56 197 SER A N 1
ATOM 1659 C CA . SER A 1 197 ? -16.437 12.710 13.311 1.00 90.56 197 SER A CA 1
ATOM 1660 C C . SER A 1 197 ? -15.515 13.567 14.172 1.00 90.56 197 SER A C 1
ATOM 1662 O O . SER A 1 197 ? -15.909 14.662 14.557 1.00 90.56 197 SER A O 1
ATOM 1664 N N . TYR A 1 198 ? -14.260 13.143 14.347 1.00 91.69 198 TYR A N 1
ATOM 1665 C CA . TYR A 1 198 ? -13.235 13.924 15.042 1.00 91.69 198 TYR A CA 1
ATOM 1666 C C . TYR A 1 198 ? -13.024 15.307 14.421 1.00 91.69 198 TYR A C 1
ATOM 1668 O O . TYR A 1 198 ? -13.023 16.309 15.127 1.00 91.69 198 TYR A O 1
ATOM 1676 N N . GLN A 1 199 ? -12.943 15.398 13.091 1.00 91.31 199 GLN A N 1
ATOM 1677 C CA . GLN A 1 199 ? -12.830 16.685 12.401 1.00 91.31 199 GLN A CA 1
ATOM 1678 C C . GLN A 1 199 ? -14.026 17.608 12.665 1.00 91.31 199 GLN A C 1
ATOM 1680 O O . GLN A 1 199 ? -13.849 18.819 12.782 1.00 91.31 199 GLN A O 1
ATOM 1685 N N . LYS A 1 200 ? -15.248 17.065 12.756 1.00 90.19 200 LYS A N 1
ATOM 1686 C CA . LYS A 1 200 ? -16.434 17.853 13.123 1.00 90.19 200 LYS A CA 1
ATOM 1687 C C . LYS A 1 200 ? -16.335 18.348 14.563 1.00 90.19 200 LYS A C 1
ATOM 1689 O O . LYS A 1 200 ? -16.574 19.528 14.797 1.00 90.19 200 LYS A O 1
ATOM 1694 N N . THR A 1 201 ? -15.935 17.479 15.490 1.00 88.81 201 THR A N 1
ATOM 1695 C CA . THR A 1 201 ? -15.703 17.832 16.895 1.00 88.81 201 THR A CA 1
ATOM 1696 C C . THR A 1 201 ? -14.655 18.939 17.018 1.00 88.81 201 THR A C 1
ATOM 1698 O O . THR A 1 201 ? -14.907 19.948 17.670 1.00 88.81 201 THR A O 1
ATOM 1701 N N . LEU A 1 202 ? -13.528 18.820 16.311 1.00 88.50 202 LEU A N 1
ATOM 1702 C CA . LEU A 1 202 ? -12.466 19.826 16.301 1.00 88.50 202 LEU A CA 1
ATOM 1703 C C . LEU A 1 202 ? -12.963 21.177 15.764 1.00 88.50 202 LEU A C 1
ATOM 1705 O O . LEU A 1 202 ? -12.734 22.208 16.389 1.00 88.50 202 LEU A O 1
ATOM 1709 N N . ARG A 1 203 ? -13.715 21.180 14.653 1.00 88.50 203 ARG A N 1
ATOM 1710 C CA . ARG A 1 203 ? -14.332 22.404 14.107 1.00 88.50 203 ARG A CA 1
ATOM 1711 C C . ARG A 1 203 ? -15.275 23.068 15.108 1.00 88.50 203 ARG A C 1
ATOM 1713 O O . ARG A 1 203 ? -15.245 24.284 15.262 1.00 88.50 203 ARG A O 1
ATOM 1720 N N . GLN A 1 204 ? -16.092 22.284 15.805 1.00 86.88 204 GLN A N 1
ATOM 1721 C CA . GLN A 1 204 ? -17.020 22.806 16.810 1.00 86.88 204 GLN A CA 1
ATOM 1722 C C . GLN A 1 204 ? -16.279 23.404 18.013 1.00 86.88 204 GLN A C 1
ATOM 1724 O O . GLN A 1 204 ? -16.662 24.479 18.472 1.00 86.88 204 GLN A O 1
ATOM 1729 N N . ARG A 1 205 ? -15.170 22.788 18.448 1.00 86.69 205 ARG A N 1
ATOM 1730 C CA . ARG A 1 205 ? -14.281 23.368 19.468 1.00 86.69 205 ARG A CA 1
ATOM 1731 C C . ARG A 1 205 ? -13.725 24.721 19.027 1.00 86.69 205 ARG A C 1
ATOM 1733 O O . ARG A 1 205 ? -13.822 25.684 19.776 1.00 86.69 205 ARG A O 1
ATOM 1740 N N . THR A 1 206 ? -13.245 24.834 17.785 1.00 83.81 206 THR A N 1
ATOM 1741 C CA . THR A 1 206 ? -12.740 26.116 17.252 1.00 83.81 206 THR A CA 1
ATOM 1742 C C . THR A 1 206 ? -13.819 27.194 17.088 1.00 83.81 206 THR A C 1
ATOM 1744 O O . THR A 1 206 ? -13.497 28.374 17.067 1.00 83.81 206 THR A O 1
ATOM 1747 N N . GLN A 1 207 ? -15.098 26.812 17.001 1.00 85.62 207 GLN A N 1
ATOM 1748 C CA . GLN A 1 207 ? -16.243 27.726 16.883 1.00 85.62 207 GLN A CA 1
ATOM 1749 C C . GLN A 1 207 ? -16.832 28.144 18.247 1.00 85.62 207 GLN A C 1
ATOM 1751 O O . GLN A 1 207 ? -17.961 28.625 18.309 1.00 85.62 207 GLN A O 1
ATOM 1756 N N . GLY A 1 208 ? -16.094 27.949 19.344 1.00 76.69 208 GLY A N 1
ATOM 1757 C CA . GLY A 1 208 ? -16.486 28.388 20.688 1.00 76.69 208 GLY A CA 1
ATOM 1758 C C . GLY A 1 208 ? -17.242 27.346 21.519 1.00 76.69 208 GLY A C 1
ATOM 1759 O O . GLY A 1 208 ? -17.618 27.630 22.654 1.00 76.69 208 GLY A O 1
ATOM 1760 N N . LYS A 1 209 ? -17.445 26.120 21.010 1.00 75.62 209 LYS A N 1
ATOM 1761 C CA . LYS A 1 209 ? -18.009 25.000 21.789 1.00 75.62 209 LYS A CA 1
ATOM 1762 C C . LYS A 1 209 ? -16.888 24.140 22.377 1.00 75.62 209 LYS A C 1
ATOM 1764 O O . LYS A 1 209 ? -16.641 23.022 21.927 1.00 75.62 209 LYS A O 1
ATOM 1769 N N . ASN A 1 210 ? -16.206 24.671 23.391 1.00 66.69 210 ASN A N 1
ATOM 1770 C CA . ASN A 1 210 ? -14.957 24.107 23.929 1.00 66.69 210 ASN A CA 1
ATOM 1771 C C . ASN A 1 210 ? -15.075 22.671 24.488 1.00 66.69 210 ASN A C 1
ATOM 1773 O O . ASN A 1 210 ? -14.081 21.953 24.501 1.00 66.69 210 ASN A O 1
ATOM 1777 N N . HIS A 1 211 ? -16.271 22.222 24.886 1.00 71.69 211 HIS A N 1
ATOM 1778 C CA . HIS A 1 211 ? -16.492 20.915 25.528 1.00 71.69 211 HIS A CA 1
ATOM 1779 C C . HIS A 1 211 ? -16.996 19.813 24.585 1.00 71.69 211 HIS A C 1
ATOM 1781 O O . HIS A 1 211 ? -17.460 18.776 25.047 1.00 71.69 211 HIS A O 1
ATOM 1787 N N . GLN A 1 212 ? -16.940 19.999 23.262 1.00 82.75 212 GLN A N 1
ATOM 1788 C CA . GLN A 1 212 ? -17.426 18.953 22.367 1.00 82.75 212 GLN A CA 1
ATOM 1789 C C . GLN A 1 212 ? -16.510 17.716 22.407 1.00 82.75 212 GLN A C 1
ATOM 1791 O O . GLN A 1 212 ? -15.301 17.811 22.164 1.00 82.75 212 GLN A O 1
ATOM 1796 N N . THR A 1 213 ? -17.100 16.549 22.655 1.00 87.44 213 THR A N 1
ATOM 1797 C CA . THR A 1 213 ? -16.425 15.244 22.704 1.00 87.44 213 THR A CA 1
ATOM 1798 C C . THR A 1 213 ? -16.941 14.308 21.617 1.00 87.44 213 THR A C 1
ATOM 1800 O O . THR A 1 213 ? -17.941 14.573 20.939 1.00 87.44 213 THR A O 1
ATOM 1803 N N . MET A 1 214 ? -16.198 13.226 21.390 1.00 88.19 214 MET A N 1
ATOM 1804 C CA . MET A 1 214 ? -16.687 12.078 20.637 1.00 88.19 214 MET A CA 1
ATOM 1805 C C . MET A 1 214 ? -17.253 11.029 21.597 1.00 88.19 214 MET A C 1
ATOM 1807 O O . MET A 1 214 ? -16.709 10.860 22.684 1.00 88.19 214 MET A O 1
ATOM 1811 N N . PRO A 1 215 ? -18.280 10.263 21.189 1.00 90.56 215 PRO A N 1
ATOM 1812 C CA . PRO A 1 215 ? -18.801 9.193 22.030 1.00 90.56 215 PRO A CA 1
ATOM 1813 C C . PRO A 1 215 ? -17.722 8.129 22.261 1.00 90.56 215 PRO A C 1
ATOM 1815 O O . PRO A 1 215 ? -17.143 7.611 21.296 1.00 90.56 215 PRO A O 1
ATOM 1818 N N . LEU A 1 216 ? -17.504 7.754 23.525 1.00 91.25 216 LEU A N 1
ATOM 1819 C CA . LEU A 1 216 ? -16.431 6.841 23.953 1.00 91.25 216 LEU A CA 1
ATOM 1820 C C . LEU A 1 216 ? -16.363 5.549 23.138 1.00 91.25 216 LEU A C 1
ATOM 1822 O O . LEU A 1 216 ? -15.290 5.124 22.721 1.00 91.25 216 LEU A O 1
ATOM 1826 N N . ARG A 1 217 ? -17.517 4.950 22.820 1.00 93.25 217 ARG A N 1
ATOM 1827 C CA . ARG A 1 217 ? -17.585 3.724 22.010 1.00 93.25 217 ARG A CA 1
ATOM 1828 C C . ARG A 1 217 ? -16.896 3.872 20.649 1.00 93.25 217 ARG A C 1
ATOM 1830 O O . ARG A 1 217 ? -16.261 2.927 20.186 1.00 93.25 217 ARG A O 1
ATOM 1837 N N . GLN A 1 218 ? -17.034 5.026 19.991 1.00 93.00 218 GLN A N 1
ATOM 1838 C CA . GLN A 1 218 ? -16.373 5.281 18.705 1.00 93.00 218 GLN A CA 1
ATOM 1839 C C . GLN A 1 218 ? -14.869 5.466 18.889 1.00 93.00 218 GLN A C 1
ATOM 1841 O O . GLN A 1 218 ? -14.092 4.947 18.089 1.00 93.00 218 GLN A O 1
ATOM 1846 N N . VAL A 1 219 ? -14.471 6.161 19.956 1.00 93.94 219 VAL A N 1
ATOM 1847 C CA . VAL A 1 219 ? -13.065 6.401 20.287 1.00 93.94 219 VAL A CA 1
ATOM 1848 C C . VAL A 1 219 ? -12.348 5.085 20.579 1.00 93.94 219 VAL A C 1
ATOM 1850 O O . VAL A 1 219 ? -11.381 4.760 19.894 1.00 93.94 219 VAL A O 1
ATOM 1853 N N . TYR A 1 220 ? -12.871 4.264 21.492 1.00 93.94 220 TYR A N 1
ATOM 1854 C CA . TYR A 1 220 ? -12.278 2.966 21.820 1.00 93.94 220 TYR A CA 1
ATOM 1855 C C . TYR A 1 220 ? -12.217 2.028 20.617 1.00 93.94 220 TYR A C 1
ATOM 1857 O O . TYR A 1 220 ? -11.203 1.367 20.410 1.00 93.94 220 TYR A O 1
ATOM 1865 N N . ALA A 1 221 ? -13.255 2.003 19.774 1.00 94.50 221 ALA A N 1
ATOM 1866 C CA . ALA A 1 221 ? -13.228 1.215 18.544 1.00 94.50 221 ALA A CA 1
ATOM 1867 C C . ALA A 1 221 ? -12.113 1.675 17.584 1.00 94.50 221 ALA A C 1
ATOM 1869 O O . ALA A 1 221 ? -11.404 0.839 17.017 1.00 94.50 221 ALA A O 1
ATOM 1870 N N . ALA A 1 222 ? -11.927 2.990 17.419 1.00 94.81 222 ALA A N 1
ATOM 1871 C CA . ALA A 1 222 ? -10.874 3.542 16.570 1.00 94.81 222 ALA A CA 1
ATOM 1872 C C . ALA A 1 222 ? -9.472 3.253 17.127 1.00 94.81 222 ALA A C 1
ATOM 1874 O O . ALA A 1 222 ? -8.599 2.792 16.389 1.00 94.81 222 ALA A O 1
ATOM 1875 N N . VAL A 1 223 ? -9.271 3.469 18.430 1.00 95.31 223 VAL A N 1
ATOM 1876 C CA . VAL A 1 223 ? -8.004 3.206 19.126 1.00 95.31 223 VAL A CA 1
ATOM 1877 C C . VAL A 1 223 ? -7.653 1.717 19.066 1.00 95.31 223 VAL A C 1
ATOM 1879 O O . VAL A 1 223 ? -6.542 1.370 18.670 1.00 95.31 223 VAL A O 1
ATOM 1882 N N . ALA A 1 224 ? -8.611 0.823 19.328 1.00 95.75 224 ALA A N 1
ATOM 1883 C CA . ALA A 1 224 ? -8.401 -0.622 19.233 1.00 95.75 224 ALA A CA 1
ATOM 1884 C C . ALA A 1 224 ? -7.951 -1.059 17.828 1.00 95.75 224 ALA A C 1
ATOM 1886 O O . ALA A 1 224 ? -7.087 -1.927 17.688 1.00 95.75 224 ALA A O 1
ATOM 1887 N N . ARG A 1 225 ? -8.476 -0.431 16.764 1.00 95.12 225 ARG A N 1
ATOM 1888 C CA . ARG A 1 225 ? -7.997 -0.685 15.396 1.00 95.12 225 ARG A CA 1
ATOM 1889 C C . ARG A 1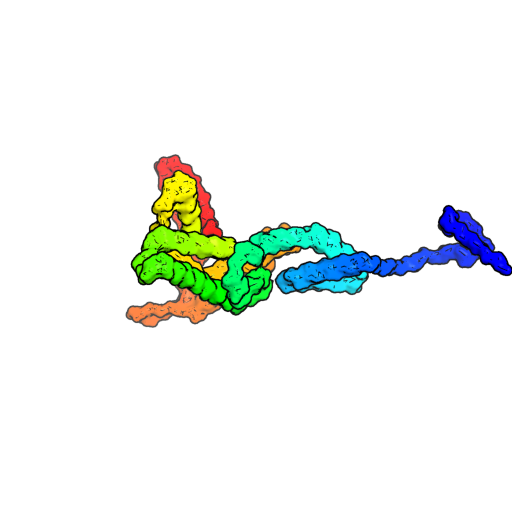 225 ? -6.581 -0.179 15.167 1.00 95.12 225 ARG A C 1
ATOM 1891 O O . ARG A 1 225 ? -5.797 -0.896 14.558 1.00 95.12 225 ARG A O 1
ATOM 1898 N N . LEU A 1 226 ? -6.241 1.011 15.658 1.00 95.56 226 LEU A N 1
ATOM 1899 C CA . LEU A 1 226 ? -4.886 1.559 15.543 1.00 95.56 226 LEU A CA 1
ATOM 1900 C C . LEU A 1 226 ? -3.847 0.752 16.328 1.00 95.56 226 LEU A C 1
ATOM 1902 O O . LEU A 1 226 ? -2.684 0.722 15.943 1.00 95.56 226 LEU A O 1
ATOM 1906 N N . ILE A 1 227 ? -4.257 0.050 17.378 1.00 96.06 227 ILE A N 1
ATOM 1907 C CA . ILE A 1 227 ? -3.395 -0.874 18.121 1.00 96.06 227 ILE A CA 1
ATOM 1908 C C . ILE A 1 227 ? -3.325 -2.244 17.427 1.00 96.06 227 ILE A C 1
ATOM 1910 O O . ILE A 1 227 ? -2.339 -2.961 17.568 1.00 96.06 227 ILE A O 1
ATOM 1914 N N . SER A 1 228 ? -4.322 -2.628 16.627 1.00 96.88 228 SER A N 1
ATOM 1915 C CA . SER A 1 228 ? -4.375 -3.944 15.985 1.00 96.88 228 SER A CA 1
ATOM 1916 C C . SER A 1 228 ? -3.347 -4.115 14.860 1.00 96.88 228 SER A C 1
ATOM 1918 O O . SER A 1 228 ? -3.349 -3.405 13.851 1.00 96.88 228 SER A O 1
ATOM 1920 N N . ARG A 1 229 ? -2.527 -5.166 14.966 1.00 97.06 229 ARG A N 1
ATOM 1921 C CA . ARG A 1 229 ? -1.607 -5.600 13.901 1.00 97.06 229 ARG A CA 1
ATOM 1922 C C . ARG A 1 229 ? -2.327 -5.902 12.587 1.00 97.06 229 ARG A C 1
ATOM 1924 O O . ARG A 1 229 ? -1.836 -5.544 11.518 1.00 97.06 229 ARG A O 1
ATOM 1931 N N . ASP A 1 230 ? -3.465 -6.586 12.643 1.00 96.75 230 ASP A N 1
ATOM 1932 C CA . ASP A 1 230 ? -4.145 -7.067 11.436 1.00 96.75 230 ASP A CA 1
ATOM 1933 C C . ASP A 1 230 ? -4.798 -5.909 10.662 1.00 96.75 230 ASP A C 1
ATOM 1935 O O . ASP A 1 230 ? -4.838 -5.917 9.424 1.00 96.75 230 ASP A O 1
ATOM 1939 N N . TYR A 1 231 ? -5.211 -4.858 11.380 1.00 96.19 231 TYR A N 1
ATOM 1940 C CA . TYR A 1 231 ? -5.619 -3.594 10.773 1.00 96.19 231 TYR A CA 1
ATOM 1941 C C . TYR A 1 231 ? -4.458 -2.958 9.998 1.00 96.19 231 TYR A C 1
ATOM 1943 O O . TYR A 1 231 ? -4.596 -2.723 8.794 1.00 96.19 231 TYR A O 1
ATOM 1951 N N . TRP A 1 232 ? -3.291 -2.773 10.629 1.00 96.19 232 TRP A N 1
ATOM 1952 C CA . TRP A 1 232 ? -2.100 -2.233 9.957 1.00 96.19 232 TRP A CA 1
ATOM 1953 C C . TRP A 1 232 ? -1.663 -3.072 8.763 1.00 96.19 232 TRP A C 1
ATOM 1955 O O . TRP A 1 232 ? -1.378 -2.526 7.699 1.00 96.19 232 TRP A O 1
ATOM 1965 N N . LEU A 1 233 ? -1.677 -4.399 8.885 1.00 96.62 233 LEU A N 1
ATOM 1966 C CA . LEU A 1 233 ? -1.343 -5.296 7.781 1.00 96.62 233 LEU A CA 1
ATOM 1967 C C . LEU A 1 233 ? -2.252 -5.058 6.567 1.00 96.62 233 LEU A C 1
ATOM 1969 O O . LEU A 1 233 ? -1.779 -5.022 5.429 1.00 96.62 233 LEU A O 1
ATOM 1973 N N . THR A 1 234 ? -3.548 -4.867 6.804 1.00 95.56 234 THR A N 1
ATOM 1974 C CA . THR A 1 234 ? -4.526 -4.580 5.749 1.00 95.56 234 THR A CA 1
ATOM 1975 C C . THR A 1 234 ? -4.282 -3.207 5.121 1.00 95.56 234 THR A C 1
ATOM 1977 O O . THR A 1 234 ? -4.271 -3.085 3.891 1.00 95.56 234 THR A O 1
ATOM 1980 N N . GLN A 1 235 ? -4.018 -2.184 5.939 1.00 95.69 235 GLN A N 1
ATOM 1981 C CA . GLN A 1 235 ? -3.727 -0.830 5.459 1.00 95.69 235 GLN A CA 1
ATOM 1982 C C . GLN A 1 235 ? -2.441 -0.779 4.629 1.00 95.69 235 GLN A C 1
ATOM 1984 O O . GLN A 1 235 ? -2.454 -0.262 3.513 1.00 95.69 235 GLN A O 1
ATOM 1989 N N . LEU A 1 236 ? -1.353 -1.386 5.108 1.00 95.88 236 LEU A N 1
ATOM 1990 C CA . LEU A 1 236 ? -0.060 -1.411 4.420 1.00 95.88 236 LEU A CA 1
ATOM 1991 C C . LEU A 1 236 ? -0.118 -2.183 3.103 1.00 95.88 236 LEU A C 1
ATOM 1993 O O . LEU A 1 236 ? 0.462 -1.747 2.112 1.00 95.88 236 LEU A O 1
ATOM 1997 N N . ARG A 1 237 ? -0.846 -3.306 3.051 1.00 95.06 237 ARG A N 1
ATOM 1998 C CA . ARG A 1 237 ? -1.066 -4.048 1.797 1.00 95.06 237 ARG A CA 1
ATOM 1999 C C . ARG A 1 237 ? -1.813 -3.207 0.767 1.00 95.06 237 ARG A C 1
ATOM 2001 O O . ARG A 1 237 ? -1.412 -3.177 -0.398 1.00 95.06 237 ARG A O 1
ATOM 2008 N N . SER A 1 238 ? -2.861 -2.509 1.196 1.00 93.62 238 SER A N 1
ATOM 2009 C CA . SER A 1 238 ? -3.652 -1.630 0.326 1.00 93.62 238 SER A CA 1
ATOM 2010 C C . SER A 1 238 ? -2.819 -0.426 -0.130 1.00 93.62 238 SER A C 1
ATOM 2012 O O . SER A 1 238 ? -2.811 -0.065 -1.305 1.00 93.62 238 SER A O 1
ATOM 2014 N N . HIS A 1 239 ? -2.036 0.169 0.774 1.00 95.31 239 HIS A N 1
ATOM 2015 C CA . HIS A 1 239 ? -1.101 1.251 0.464 1.00 95.31 239 HIS A CA 1
ATOM 2016 C C . HIS A 1 239 ? -0.040 0.818 -0.557 1.00 95.31 239 HIS A C 1
ATOM 2018 O O . HIS A 1 239 ? 0.071 1.431 -1.616 1.00 95.31 239 HIS A O 1
ATOM 2024 N N . ARG A 1 240 ? 0.663 -0.293 -0.300 1.00 95.00 240 ARG A N 1
ATOM 2025 C CA . ARG A 1 240 ? 1.645 -0.890 -1.218 1.00 95.00 240 ARG A CA 1
ATOM 2026 C C . ARG A 1 240 ? 1.040 -1.166 -2.592 1.00 95.00 240 ARG A C 1
ATOM 2028 O O . ARG A 1 240 ? 1.656 -0.835 -3.597 1.00 95.00 240 ARG A O 1
ATOM 2035 N N . THR A 1 241 ? -0.157 -1.751 -2.650 1.00 93.12 241 THR A N 1
ATOM 2036 C CA . THR A 1 241 ? -0.822 -2.072 -3.925 1.00 93.12 241 THR A CA 1
ATOM 2037 C C . THR A 1 241 ? -1.119 -0.806 -4.727 1.00 93.12 241 THR A C 1
ATOM 2039 O O . THR A 1 241 ? -0.777 -0.736 -5.906 1.00 93.12 241 THR A O 1
ATOM 2042 N N . ARG A 1 242 ? -1.682 0.224 -4.082 1.00 94.69 242 ARG A N 1
ATOM 2043 C CA . ARG A 1 242 ? -1.968 1.519 -4.722 1.00 94.69 242 ARG A CA 1
ATOM 2044 C C . ARG A 1 242 ? -0.699 2.241 -5.169 1.00 94.69 242 ARG A C 1
ATOM 2046 O O . ARG A 1 242 ? -0.693 2.831 -6.248 1.00 94.69 242 ARG A O 1
ATOM 2053 N N . TRP A 1 243 ? 0.365 2.181 -4.372 1.00 95.69 243 TRP A N 1
ATOM 2054 C CA . TRP A 1 243 ? 1.645 2.799 -4.703 1.00 95.69 243 TRP A CA 1
ATOM 2055 C C . TRP A 1 243 ? 2.303 2.110 -5.904 1.00 95.69 243 TRP A C 1
ATOM 2057 O O . TRP A 1 243 ? 2.605 2.775 -6.893 1.00 95.69 243 TRP A O 1
ATOM 2067 N N . VAL A 1 244 ? 2.436 0.778 -5.878 1.00 94.19 244 VAL A N 1
ATOM 2068 C CA . VAL A 1 244 ? 2.997 0.004 -6.999 1.00 94.19 244 VAL A CA 1
ATOM 2069 C C . VAL A 1 244 ? 2.204 0.247 -8.282 1.00 94.19 244 VAL A C 1
ATOM 2071 O O . VAL A 1 244 ? 2.796 0.521 -9.321 1.00 94.19 244 VAL A O 1
ATOM 2074 N N . GLU A 1 245 ? 0.872 0.216 -8.227 1.00 94.00 245 GLU A N 1
ATOM 2075 C CA . GLU A 1 245 ? 0.052 0.464 -9.416 1.00 94.00 245 GLU A CA 1
ATOM 2076 C C . GLU A 1 245 ? 0.224 1.893 -9.949 1.00 94.00 245 GLU A C 1
ATOM 2078 O O . GLU A 1 245 ? 0.382 2.095 -11.152 1.00 94.00 245 GLU A O 1
ATOM 2083 N N . SER A 1 246 ? 0.282 2.889 -9.061 1.00 95.38 246 SER A N 1
ATOM 2084 C CA . SER A 1 246 ? 0.523 4.284 -9.452 1.00 95.38 246 SER A CA 1
ATOM 2085 C C . SER A 1 246 ? 1.885 4.466 -10.120 1.00 95.38 246 SER A C 1
ATOM 2087 O O . SER A 1 246 ? 1.998 5.206 -11.098 1.00 95.38 246 SER A O 1
ATOM 2089 N N . LEU A 1 247 ? 2.910 3.755 -9.643 1.00 95.25 247 LEU A N 1
ATOM 2090 C CA . LEU A 1 247 ? 4.232 3.740 -10.266 1.00 95.25 247 LEU A CA 1
ATOM 2091 C C . LEU A 1 247 ? 4.201 3.102 -11.656 1.00 95.25 247 LEU A C 1
ATOM 2093 O O . LEU A 1 247 ? 4.805 3.636 -12.583 1.00 95.25 247 LEU A O 1
ATOM 2097 N N . MET A 1 248 ? 3.454 2.012 -11.835 1.00 93.44 248 MET A N 1
ATOM 2098 C CA . MET A 1 248 ? 3.282 1.372 -13.144 1.00 93.44 248 MET A CA 1
ATOM 2099 C C . MET A 1 248 ? 2.553 2.281 -14.141 1.00 93.44 248 MET A C 1
ATOM 2101 O O . MET A 1 248 ? 2.947 2.372 -15.305 1.00 93.44 248 MET A O 1
ATOM 2105 N N . ILE A 1 249 ? 1.527 3.006 -13.689 1.00 93.19 249 ILE A N 1
ATOM 2106 C CA . ILE A 1 249 ? 0.829 4.012 -14.503 1.00 93.19 249 ILE A CA 1
ATOM 2107 C C . ILE A 1 249 ? 1.791 5.145 -14.894 1.00 93.19 249 ILE A C 1
ATOM 2109 O O . ILE A 1 249 ? 1.869 5.527 -16.065 1.00 93.19 249 ILE A O 1
ATOM 2113 N N . ALA A 1 250 ? 2.565 5.667 -13.937 1.00 94.12 250 ALA A N 1
ATOM 2114 C CA . ALA A 1 250 ? 3.558 6.712 -14.191 1.00 94.12 250 ALA A CA 1
ATOM 2115 C C . ALA A 1 250 ? 4.669 6.252 -15.152 1.00 94.12 250 ALA A C 1
ATOM 2117 O O . ALA A 1 250 ? 5.115 7.032 -15.993 1.00 94.12 250 ALA A O 1
ATOM 2118 N N . ALA A 1 251 ? 5.045 4.973 -15.095 1.00 92.38 251 ALA A N 1
ATOM 2119 C CA . ALA A 1 251 ? 5.989 4.328 -16.004 1.00 92.38 251 ALA A CA 1
ATOM 2120 C C . ALA A 1 251 ? 5.414 4.001 -17.402 1.00 92.38 251 ALA A C 1
ATOM 2122 O O . ALA A 1 251 ? 6.130 3.422 -18.217 1.00 92.38 251 ALA A O 1
ATOM 2123 N N . MET A 1 252 ? 4.158 4.370 -17.702 1.00 89.06 252 MET A N 1
ATOM 2124 C CA . MET A 1 252 ? 3.441 4.069 -18.958 1.00 89.06 252 MET A CA 1
ATOM 2125 C C . MET A 1 252 ? 3.179 2.575 -19.230 1.00 89.06 252 MET A C 1
ATOM 2127 O O . MET A 1 252 ? 2.886 2.197 -20.365 1.00 89.06 252 MET A O 1
ATOM 2131 N N . GLU A 1 253 ? 3.215 1.723 -18.204 1.00 87.56 253 GLU A N 1
ATOM 2132 C CA . GLU A 1 253 ? 2.854 0.302 -18.350 1.00 87.56 253 GLU A CA 1
ATOM 2133 C C . GLU A 1 253 ? 1.352 0.077 -18.491 1.00 87.56 253 GLU A C 1
ATOM 2135 O O . GLU A 1 253 ? 0.908 -0.901 -19.096 1.00 87.56 253 GLU A O 1
ATOM 2140 N N . VAL A 1 254 ? 0.575 0.992 -17.920 1.00 88.50 254 VAL A N 1
ATOM 2141 C CA . VAL A 1 254 ? -0.880 0.993 -17.994 1.00 88.50 254 VAL A CA 1
ATOM 2142 C C . VAL A 1 254 ? -1.288 2.049 -19.011 1.00 88.50 254 VAL A C 1
ATOM 2144 O O . VAL A 1 254 ? -1.401 3.234 -18.704 1.00 88.50 254 VAL A O 1
ATOM 2147 N N . CYS A 1 255 ? -1.421 1.625 -20.261 1.00 86.50 255 CYS A N 1
ATOM 2148 C CA . CYS A 1 255 ? -1.807 2.472 -21.381 1.00 86.50 255 CYS A CA 1
ATOM 2149 C C . CYS A 1 255 ? -2.652 1.680 -22.385 1.00 86.50 255 CYS A C 1
ATOM 2151 O O . CYS A 1 255 ? -2.629 0.446 -22.402 1.00 86.50 255 CYS A O 1
ATOM 2153 N N . LYS A 1 256 ? -3.376 2.390 -23.261 1.00 86.62 256 LYS A N 1
ATOM 2154 C CA . LYS A 1 256 ? -4.266 1.786 -24.271 1.00 86.62 256 LYS A CA 1
ATOM 2155 C C . LYS A 1 256 ? -3.554 0.752 -25.154 1.00 86.62 256 LYS A C 1
ATOM 2157 O O . LYS A 1 256 ? -4.167 -0.235 -25.537 1.00 86.62 256 LYS A O 1
ATOM 2162 N N . GLN A 1 257 ? -2.274 0.972 -25.453 1.00 84.56 257 GLN A N 1
ATOM 2163 C CA . GLN A 1 257 ? -1.466 0.092 -26.302 1.00 84.56 257 GLN A CA 1
ATOM 2164 C C . GLN A 1 257 ? -0.932 -1.152 -25.571 1.00 84.56 257 GLN A C 1
ATOM 2166 O O . GLN A 1 257 ? -0.534 -2.106 -26.233 1.00 84.56 257 GLN A O 1
ATOM 2171 N N . HIS A 1 258 ? -0.894 -1.160 -24.232 1.00 81.19 258 HIS A N 1
ATOM 2172 C CA . HIS A 1 258 ? -0.266 -2.234 -23.459 1.00 81.19 258 HIS A CA 1
ATOM 2173 C C . HIS A 1 258 ? -1.261 -2.992 -22.575 1.00 81.19 258 HIS A C 1
ATOM 2175 O O . HIS A 1 258 ? -1.640 -4.125 -22.877 1.00 81.19 258 HIS A O 1
ATOM 2181 N N . GLN A 1 259 ? -1.681 -2.384 -21.468 1.00 85.06 259 GLN A N 1
ATOM 2182 C CA . GLN A 1 259 ? -2.768 -2.856 -20.616 1.00 85.06 259 GLN A CA 1
ATOM 2183 C C . GLN A 1 259 ? -3.606 -1.637 -20.208 1.00 85.06 259 GLN A C 1
ATOM 2185 O O . GLN A 1 259 ? -3.090 -0.773 -19.506 1.00 85.06 259 GLN A O 1
ATOM 2190 N N . PRO A 1 260 ? -4.876 -1.527 -20.631 1.00 89.06 260 PRO A N 1
ATOM 2191 C CA . PRO A 1 260 ? -5.647 -0.297 -20.444 1.00 89.06 260 PRO A CA 1
ATOM 2192 C C . PRO A 1 260 ? -6.121 -0.059 -19.004 1.00 89.06 260 PRO A C 1
ATOM 2194 O O . PRO A 1 260 ? -6.350 1.088 -18.636 1.00 89.06 260 PRO A O 1
ATOM 2197 N N . TYR A 1 261 ? -6.286 -1.113 -18.199 1.00 86.25 261 TYR A N 1
ATOM 2198 C CA . TYR A 1 261 ? -6.983 -1.012 -16.908 1.00 86.25 261 TYR A CA 1
ATOM 2199 C C . TYR A 1 261 ? -6.111 -1.262 -15.681 1.00 86.25 261 TYR A C 1
ATOM 2201 O O . TYR A 1 261 ? -6.381 -0.686 -14.631 1.00 86.25 261 TYR A O 1
ATOM 2209 N N . ALA A 1 262 ? -5.119 -2.147 -15.781 1.00 90.50 262 ALA A N 1
ATOM 2210 C CA . ALA A 1 262 ? -4.281 -2.523 -14.651 1.00 90.50 262 ALA A CA 1
ATOM 2211 C C . ALA A 1 262 ? -2.931 -3.061 -15.123 1.00 90.50 262 ALA A C 1
ATOM 2213 O O . ALA A 1 262 ? -2.827 -3.652 -16.203 1.00 90.50 262 ALA A O 1
ATOM 2214 N N . SER A 1 263 ? -1.904 -2.923 -14.292 1.00 92.12 263 SER A N 1
ATOM 2215 C CA . SER A 1 263 ? -0.594 -3.500 -14.570 1.00 92.12 263 SER A CA 1
ATOM 2216 C C . SER A 1 263 ? -0.647 -5.032 -14.662 1.00 92.12 263 SER A C 1
ATOM 2218 O O . SER A 1 263 ? -1.445 -5.716 -14.009 1.00 92.12 263 SER A O 1
ATOM 2220 N N . ARG A 1 264 ? 0.274 -5.620 -15.439 1.00 90.50 264 ARG A N 1
ATOM 2221 C CA . ARG A 1 264 ? 0.423 -7.087 -15.530 1.00 90.50 264 ARG A CA 1
ATOM 2222 C C . ARG A 1 264 ? 0.651 -7.725 -14.157 1.00 90.50 264 ARG A C 1
ATOM 2224 O O . ARG A 1 264 ? 0.199 -8.844 -13.919 1.00 90.50 264 ARG A O 1
ATOM 2231 N N . GLN A 1 265 ? 1.347 -7.023 -13.264 1.00 88.31 265 GLN A N 1
ATOM 2232 C CA . GLN A 1 265 ? 1.599 -7.474 -11.899 1.00 88.31 265 GLN A CA 1
ATOM 2233 C C . GLN A 1 265 ? 0.305 -7.533 -11.082 1.00 88.31 265 GLN A C 1
ATOM 2235 O O . GLN A 1 265 ? 0.044 -8.563 -10.461 1.00 88.31 265 GLN A O 1
ATOM 2240 N N . ALA A 1 266 ? -0.531 -6.491 -11.138 1.00 90.56 266 ALA A N 1
ATOM 2241 C CA . ALA A 1 266 ? -1.828 -6.476 -10.467 1.00 90.56 266 ALA A CA 1
ATOM 2242 C C . ALA A 1 266 ? -2.744 -7.600 -10.979 1.00 90.56 266 ALA A C 1
ATOM 2244 O O . ALA A 1 266 ? -3.314 -8.353 -10.187 1.00 90.56 266 ALA A O 1
ATOM 2245 N N . ILE A 1 267 ? -2.810 -7.799 -12.301 1.00 92.19 267 ILE A N 1
ATOM 2246 C CA . ILE A 1 267 ? -3.600 -8.881 -12.909 1.00 92.19 267 ILE A CA 1
ATOM 2247 C C . ILE A 1 267 ? -3.114 -10.254 -12.427 1.00 92.19 267 ILE A C 1
ATOM 2249 O O . ILE A 1 267 ? -3.925 -11.106 -12.056 1.00 92.19 267 ILE A O 1
ATOM 2253 N N . ARG A 1 268 ? -1.794 -10.484 -12.408 1.00 92.12 268 ARG A N 1
ATOM 2254 C CA . ARG A 1 268 ? -1.212 -11.739 -11.908 1.00 92.12 268 ARG A CA 1
ATOM 2255 C C . ARG A 1 268 ? -1.520 -11.959 -10.431 1.00 92.12 268 ARG A C 1
ATOM 2257 O O . ARG A 1 268 ? -1.891 -13.074 -10.084 1.00 92.12 268 ARG A O 1
ATOM 2264 N N . ALA A 1 269 ? -1.430 -10.923 -9.598 1.00 89.88 269 ALA A N 1
ATOM 2265 C CA . ALA A 1 269 ? -1.743 -11.013 -8.172 1.00 89.88 269 ALA A CA 1
ATOM 2266 C C . ALA A 1 269 ? -3.213 -11.393 -7.925 1.00 89.88 269 ALA A C 1
ATOM 2268 O O . ALA A 1 269 ? -3.509 -12.259 -7.102 1.00 89.88 269 ALA A O 1
ATOM 2269 N N . VAL A 1 270 ? -4.148 -10.811 -8.684 1.00 91.12 270 VAL A N 1
ATOM 2270 C CA . VAL A 1 270 ? -5.570 -11.179 -8.601 1.00 91.12 270 VAL A CA 1
ATOM 2271 C C . VAL A 1 270 ? -5.790 -12.621 -9.057 1.00 91.12 270 VAL A C 1
ATOM 2273 O O . VAL A 1 270 ? -6.508 -13.371 -8.396 1.00 91.12 270 VAL A O 1
ATOM 2276 N N . LYS A 1 271 ? -5.158 -13.042 -10.161 1.00 94.12 271 LYS A N 1
ATOM 2277 C CA . LYS A 1 271 ? -5.244 -14.429 -10.645 1.00 94.12 271 LYS A CA 1
ATOM 2278 C C . LYS A 1 271 ? -4.675 -15.422 -9.632 1.00 94.12 271 LYS A C 1
ATOM 2280 O O . LYS A 1 271 ? -5.323 -16.429 -9.364 1.00 94.12 271 LYS A O 1
ATOM 2285 N N . SER A 1 272 ? -3.518 -15.134 -9.035 1.00 93.38 272 SER A N 1
ATOM 2286 C CA . SER A 1 272 ? -2.914 -16.010 -8.029 1.00 93.38 272 SER A CA 1
ATOM 2287 C C . SER A 1 272 ? -3.770 -16.098 -6.769 1.00 93.38 272 SER A C 1
ATOM 2289 O O . SER A 1 272 ? -3.936 -17.190 -6.234 1.00 93.38 272 SER A O 1
ATOM 2291 N N . GLN A 1 273 ? -4.375 -14.988 -6.330 1.00 90.56 273 GLN A N 1
ATOM 2292 C CA . GLN A 1 273 ? -5.297 -14.999 -5.195 1.00 90.56 273 GLN A CA 1
ATOM 2293 C C . GLN A 1 273 ? -6.550 -15.833 -5.487 1.00 90.56 273 GLN A C 1
ATOM 2295 O O . GLN A 1 273 ? -6.957 -16.637 -4.655 1.00 90.56 273 GLN A O 1
ATOM 2300 N N . ARG A 1 274 ? -7.153 -15.678 -6.674 1.00 92.38 274 ARG A N 1
ATOM 2301 C CA . ARG A 1 274 ? -8.321 -16.477 -7.081 1.00 92.38 274 ARG A CA 1
ATOM 2302 C C . ARG A 1 274 ? -7.991 -17.963 -7.152 1.00 92.38 274 ARG A C 1
ATOM 2304 O O . ARG A 1 274 ? -8.773 -18.769 -6.666 1.00 92.38 274 ARG A O 1
ATOM 2311 N N . LEU A 1 275 ? -6.829 -18.313 -7.702 1.00 95.25 275 LEU A N 1
ATOM 2312 C CA . LEU A 1 275 ? -6.369 -19.697 -7.765 1.00 95.25 275 LEU A CA 1
ATOM 2313 C C . LEU A 1 275 ? -6.137 -20.284 -6.366 1.00 95.25 275 LEU A C 1
ATOM 2315 O O . LEU A 1 275 ? -6.538 -21.413 -6.112 1.00 95.25 275 LEU A O 1
ATOM 2319 N N . ALA A 1 276 ? -5.520 -19.526 -5.456 1.00 93.81 276 ALA A N 1
ATOM 2320 C CA . ALA A 1 276 ? -5.315 -19.957 -4.074 1.00 93.81 276 ALA A CA 1
ATOM 2321 C C . ALA A 1 276 ? -6.648 -20.174 -3.340 1.00 93.81 276 ALA A C 1
ATOM 2323 O O . ALA A 1 276 ? -6.825 -21.200 -2.692 1.00 93.81 276 ALA A O 1
ATOM 2324 N N . ASN A 1 277 ? -7.602 -19.250 -3.501 1.00 92.75 277 ASN A N 1
ATOM 2325 C CA . ASN A 1 277 ? -8.943 -19.388 -2.932 1.00 92.75 277 ASN A CA 1
ATOM 2326 C C . ASN A 1 277 ? -9.671 -20.611 -3.503 1.00 92.75 277 ASN A C 1
ATOM 2328 O O . ASN A 1 277 ? -10.283 -21.357 -2.753 1.00 92.75 277 ASN A O 1
ATOM 2332 N N . LEU A 1 278 ? -9.586 -20.837 -4.816 1.00 92.56 278 LEU A N 1
ATOM 2333 C CA . LEU A 1 278 ? -10.205 -21.991 -5.463 1.00 92.56 278 LEU A CA 1
ATOM 2334 C C . LEU A 1 278 ? -9.613 -23.305 -4.947 1.00 92.56 278 LEU A C 1
ATOM 2336 O O . LEU A 1 278 ? -10.363 -24.201 -4.584 1.00 92.56 278 LEU A O 1
ATOM 2340 N N . ARG A 1 279 ? -8.282 -23.395 -4.839 1.00 95.69 279 ARG A N 1
ATOM 2341 C CA . ARG A 1 279 ? -7.610 -24.568 -4.258 1.00 95.69 279 ARG A CA 1
ATOM 2342 C C . ARG A 1 279 ? -8.030 -24.815 -2.814 1.00 95.69 279 ARG A C 1
ATOM 2344 O O . ARG A 1 279 ? -8.216 -25.961 -2.433 1.00 95.69 279 ARG A O 1
ATOM 2351 N N . TYR A 1 280 ? -8.193 -23.752 -2.028 1.00 94.31 280 TYR A N 1
ATOM 2352 C CA . TYR A 1 280 ? -8.706 -23.865 -0.666 1.00 94.31 280 TYR A CA 1
ATOM 2353 C C . TYR A 1 280 ? -10.128 -24.437 -0.648 1.00 94.31 280 TYR A C 1
ATOM 2355 O O . TYR A 1 280 ? -10.381 -25.381 0.085 1.00 94.31 280 TYR A O 1
ATOM 2363 N N . LEU A 1 281 ? -11.036 -23.930 -1.489 1.00 93.62 281 LEU A N 1
ATOM 2364 C CA . LEU A 1 281 ? -12.413 -24.433 -1.562 1.00 93.62 281 LEU A CA 1
ATOM 2365 C C . LEU A 1 281 ? -12.490 -25.895 -2.020 1.00 93.62 281 LEU A C 1
ATOM 2367 O O . LEU A 1 281 ? -13.303 -26.643 -1.496 1.00 93.62 281 LEU A O 1
ATOM 2371 N N . GLN A 1 282 ? -11.643 -26.297 -2.970 1.00 94.12 282 GLN A N 1
ATOM 2372 C CA . GLN A 1 282 ? -11.561 -27.685 -3.440 1.00 94.12 282 GLN A CA 1
ATOM 2373 C C . GLN A 1 282 ? -11.038 -28.650 -2.372 1.00 94.12 282 GLN A C 1
ATOM 2375 O O . GLN A 1 282 ? -11.381 -29.822 -2.394 1.00 94.12 282 GLN A O 1
ATOM 2380 N N . ALA A 1 283 ? -10.189 -28.173 -1.462 1.00 94.38 283 ALA A N 1
ATOM 2381 C CA . ALA A 1 283 ? -9.581 -28.999 -0.423 1.00 94.38 283 ALA A CA 1
ATOM 2382 C C . ALA A 1 283 ? -10.434 -29.114 0.853 1.00 94.38 283 ALA A C 1
ATOM 2384 O O . ALA A 1 283 ? -10.008 -29.765 1.803 1.00 94.38 283 ALA A O 1
ATOM 2385 N N . MET A 1 284 ? -11.587 -28.442 0.914 1.00 93.94 284 MET A N 1
ATOM 2386 C CA . MET A 1 284 ? -12.410 -28.340 2.118 1.00 93.94 284 MET A CA 1
ATOM 2387 C C . MET A 1 284 ? -13.755 -29.037 1.923 1.00 93.94 284 MET A C 1
ATOM 2389 O O . MET A 1 284 ? -14.359 -28.975 0.853 1.00 93.94 284 MET A O 1
ATOM 2393 N N . GLN A 1 285 ? -14.247 -29.643 2.999 1.00 93.19 285 GLN A N 1
ATOM 2394 C CA . GLN A 1 285 ? -15.566 -30.263 3.076 1.00 93.19 285 GLN A CA 1
ATOM 2395 C C . GLN A 1 285 ? -16.353 -29.640 4.230 1.00 93.19 285 GLN A C 1
ATOM 2397 O O . GLN A 1 285 ? -15.773 -29.183 5.216 1.00 93.19 285 GLN A O 1
ATOM 2402 N N . ILE A 1 286 ? -17.671 -29.586 4.079 1.00 90.38 286 ILE A N 1
ATOM 2403 C CA . ILE A 1 286 ? -18.614 -29.210 5.130 1.00 90.38 286 ILE A CA 1
ATOM 2404 C C . ILE A 1 286 ? -19.187 -30.501 5.704 1.00 90.38 286 ILE A C 1
ATOM 2406 O O . ILE A 1 286 ? -19.640 -31.353 4.943 1.00 90.38 286 ILE A O 1
ATOM 2410 N N . GLU A 1 287 ? -19.194 -30.618 7.027 1.00 92.19 287 GLU A N 1
ATOM 2411 C CA . GLU A 1 287 ? -19.850 -31.705 7.753 1.00 92.19 287 GLU A CA 1
ATOM 2412 C C . GLU A 1 287 ? -21.062 -31.150 8.506 1.00 92.19 287 GLU A C 1
ATOM 2414 O O . GLU A 1 287 ? -20.953 -30.136 9.201 1.00 92.19 287 GLU A O 1
ATOM 2419 N N . ASP A 1 288 ? -22.214 -31.794 8.336 1.00 90.44 288 ASP A N 1
ATOM 2420 C CA . ASP A 1 288 ? -23.397 -31.538 9.153 1.00 90.44 288 ASP A CA 1
ATOM 2421 C C . ASP A 1 288 ? -23.269 -32.317 10.470 1.00 90.44 288 ASP A C 1
ATOM 2423 O O . ASP A 1 288 ? -23.260 -33.548 10.465 1.00 90.44 288 ASP A O 1
ATOM 2427 N N . ILE A 1 289 ? -23.150 -31.601 11.593 1.00 89.38 289 ILE A N 1
ATOM 2428 C CA . ILE A 1 289 ? -22.868 -32.177 12.919 1.00 89.38 289 ILE A CA 1
ATOM 2429 C C . ILE A 1 289 ? -24.004 -33.105 13.376 1.00 89.38 289 ILE A C 1
ATOM 2431 O O . ILE A 1 289 ? -23.744 -34.105 14.042 1.00 89.38 289 ILE A O 1
ATOM 2435 N N . ASP A 1 290 ? -25.248 -32.814 12.985 1.00 86.94 290 ASP A N 1
ATOM 2436 C CA . ASP A 1 290 ? -26.420 -33.559 13.454 1.00 86.94 290 ASP A CA 1
ATOM 2437 C C . ASP A 1 290 ? -26.664 -34.842 12.640 1.00 86.94 290 ASP A C 1
ATOM 2439 O O . ASP A 1 290 ? -27.209 -35.818 13.156 1.00 86.94 290 ASP A O 1
ATOM 2443 N N . ARG A 1 291 ? -26.274 -34.851 11.358 1.00 85.75 291 ARG A N 1
ATOM 2444 C CA . ARG A 1 291 ? -26.538 -35.958 10.413 1.00 85.75 291 ARG A CA 1
ATOM 2445 C C . ARG A 1 291 ? -25.292 -36.745 10.010 1.00 85.75 291 ARG A C 1
ATOM 2447 O O . ARG A 1 291 ? -25.421 -37.828 9.446 1.00 85.75 291 ARG A O 1
ATOM 2454 N N . GLY A 1 292 ? -24.098 -36.211 10.263 1.00 88.12 292 GLY A N 1
ATOM 2455 C CA . GLY A 1 292 ? -22.821 -36.788 9.832 1.00 88.12 292 GLY A CA 1
ATOM 2456 C C . GLY A 1 292 ? -22.591 -36.744 8.315 1.00 88.12 292 GLY A C 1
ATOM 2457 O O . GLY A 1 292 ? -21.660 -37.372 7.812 1.00 88.12 292 GLY A O 1
ATOM 2458 N N . GLU A 1 293 ? -23.435 -36.032 7.561 1.00 90.38 293 GLU A N 1
ATOM 2459 C CA . GLU A 1 293 ? -23.311 -35.908 6.108 1.00 90.38 293 GLU A CA 1
ATOM 2460 C C . GLU A 1 293 ? -22.154 -34.970 5.745 1.00 90.38 293 GLU A C 1
ATOM 2462 O O . GLU A 1 293 ? -22.024 -33.875 6.298 1.00 90.38 293 GLU A O 1
ATOM 2467 N N . ARG A 1 294 ? -21.325 -35.382 4.778 1.00 90.19 294 ARG A N 1
ATOM 2468 C CA . ARG A 1 294 ? -20.207 -34.584 4.261 1.00 90.19 294 ARG A CA 1
ATOM 2469 C C . ARG A 1 294 ? -20.473 -34.136 2.836 1.00 90.19 294 ARG A C 1
ATOM 2471 O O . ARG A 1 294 ? -20.808 -34.943 1.974 1.00 90.19 294 ARG A O 1
ATOM 2478 N N . PHE A 1 295 ? -20.266 -32.850 2.586 1.00 91.81 295 PHE A N 1
ATOM 2479 C CA . PHE A 1 295 ? -20.399 -32.238 1.270 1.00 91.81 295 PHE A CA 1
ATOM 2480 C C . PHE A 1 295 ? -19.125 -31.497 0.897 1.00 91.81 295 PHE A C 1
ATOM 2482 O O . PHE A 1 295 ? -18.533 -30.812 1.731 1.00 91.81 295 PHE A O 1
ATOM 2489 N N . ASP A 1 296 ? -18.745 -31.549 -0.374 1.00 93.31 296 ASP A N 1
ATOM 2490 C CA . ASP A 1 296 ? -17.649 -30.726 -0.865 1.00 93.31 296 ASP A CA 1
ATOM 2491 C C . ASP A 1 296 ? -18.030 -29.241 -0.782 1.00 93.31 296 ASP A C 1
ATOM 2493 O O . ASP A 1 296 ? -19.092 -28.805 -1.247 1.00 93.31 296 ASP A O 1
ATOM 2497 N N . LEU A 1 297 ? -17.156 -28.436 -0.166 1.00 92.56 297 LEU A N 1
ATOM 2498 C CA . LEU A 1 297 ? -17.420 -27.012 0.051 1.00 92.56 297 LEU A CA 1
ATOM 2499 C C . LEU A 1 297 ? -17.588 -26.279 -1.283 1.00 92.56 297 LEU A C 1
ATOM 2501 O O . LEU A 1 297 ? -18.411 -25.368 -1.393 1.00 92.56 297 LEU A O 1
ATOM 2505 N N . ILE A 1 298 ? -16.816 -26.672 -2.299 1.00 93.62 298 ILE A N 1
ATOM 2506 C CA . ILE A 1 298 ? -16.873 -26.046 -3.618 1.00 93.62 298 ILE A CA 1
ATOM 2507 C C . ILE A 1 298 ? -18.262 -26.161 -4.250 1.00 93.62 298 ILE A C 1
ATOM 2509 O O . ILE A 1 298 ? -18.766 -25.155 -4.746 1.00 93.62 298 ILE A O 1
ATOM 2513 N N . ASP A 1 299 ? -18.920 -27.314 -4.156 1.00 93.31 299 ASP A N 1
ATOM 2514 C CA . ASP A 1 299 ? -20.232 -27.529 -4.772 1.00 93.31 299 ASP A CA 1
ATOM 2515 C C . ASP A 1 299 ? -21.298 -26.648 -4.121 1.00 93.31 299 ASP A C 1
ATOM 2517 O O . ASP A 1 299 ? -22.071 -25.973 -4.806 1.00 93.31 299 ASP A O 1
ATOM 2521 N N . LYS A 1 300 ? -21.282 -26.558 -2.786 1.00 91.94 300 LYS A N 1
ATOM 2522 C CA . LYS A 1 300 ? -22.190 -25.673 -2.041 1.00 91.94 300 LYS A CA 1
ATOM 2523 C C . LYS A 1 300 ? -21.939 -24.201 -2.364 1.00 91.94 300 LYS A C 1
ATOM 2525 O O . LYS A 1 300 ? -22.888 -23.442 -2.554 1.00 91.94 300 LYS A O 1
ATOM 2530 N N . VAL A 1 301 ? -20.676 -23.785 -2.473 1.00 90.38 301 VAL A N 1
ATOM 2531 C CA . VAL A 1 301 ? -20.319 -22.408 -2.848 1.00 90.38 301 VAL A CA 1
ATOM 2532 C C . VAL A 1 301 ? -20.791 -22.091 -4.268 1.00 90.38 301 VAL A C 1
ATOM 2534 O O . VAL A 1 301 ? -21.395 -21.036 -4.477 1.00 90.38 301 VAL A O 1
ATOM 2537 N N . MET A 1 302 ? -20.571 -22.994 -5.225 1.00 91.94 302 MET A N 1
ATOM 2538 C CA . MET A 1 302 ? -20.945 -22.804 -6.630 1.00 91.94 302 MET A CA 1
ATOM 2539 C C . MET A 1 302 ? -22.462 -22.796 -6.858 1.00 91.94 302 MET A C 1
ATOM 2541 O O . MET A 1 302 ? -22.917 -22.123 -7.785 1.00 91.94 302 MET A O 1
ATOM 2545 N N . ALA A 1 303 ? -23.231 -23.464 -5.994 1.00 92.38 303 ALA A N 1
ATOM 2546 C CA . ALA A 1 303 ? -24.695 -23.443 -5.985 1.00 92.38 303 ALA A CA 1
ATOM 2547 C C . ALA A 1 303 ? -25.308 -22.225 -5.257 1.00 92.38 303 ALA A C 1
ATOM 2549 O O . ALA A 1 303 ? -26.524 -22.057 -5.259 1.00 92.38 303 ALA A O 1
ATOM 2550 N N . SER A 1 304 ? -24.495 -21.372 -4.625 1.00 90.12 304 SER A N 1
ATOM 2551 C CA . SER A 1 304 ? -24.962 -20.236 -3.813 1.00 90.12 304 SER A CA 1
ATOM 2552 C C . SER A 1 304 ? -24.752 -18.869 -4.487 1.00 90.12 304 SER A C 1
ATOM 2554 O O . SER A 1 304 ? -24.091 -18.746 -5.517 1.00 90.12 304 SER A O 1
ATOM 2556 N N . ILE A 1 305 ? -25.198 -17.794 -3.821 1.00 87.19 305 ILE A N 1
ATOM 2557 C CA . ILE A 1 305 ? -24.959 -16.373 -4.175 1.00 87.19 305 ILE A CA 1
ATOM 2558 C C . ILE A 1 305 ? -23.454 -16.021 -4.201 1.00 87.19 305 ILE A C 1
ATOM 2560 O O . ILE A 1 305 ? -23.038 -14.945 -4.653 1.00 87.19 305 ILE A O 1
ATOM 2564 N N . ALA A 1 306 ? -22.583 -16.899 -3.696 1.00 85.19 306 ALA A N 1
ATOM 2565 C CA . ALA A 1 306 ? -21.142 -16.753 -3.858 1.00 85.19 306 ALA A CA 1
ATOM 2566 C C . ALA A 1 306 ? -20.705 -16.885 -5.329 1.00 85.19 306 ALA A C 1
ATOM 2568 O O . ALA A 1 306 ? -19.736 -16.228 -5.721 1.00 85.19 306 ALA A O 1
ATOM 2569 N N . ASN A 1 307 ? -21.438 -17.649 -6.149 1.00 88.88 307 ASN A N 1
ATOM 2570 C CA . ASN A 1 307 ? -21.231 -17.723 -7.590 1.00 88.88 307 ASN A CA 1
ATOM 2571 C C . ASN A 1 307 ? -21.673 -16.403 -8.265 1.00 88.88 307 ASN A C 1
ATOM 2573 O O . ASN A 1 307 ? -22.837 -16.006 -8.139 1.00 88.88 307 ASN A O 1
ATOM 2577 N N . PRO A 1 308 ? -20.779 -15.705 -8.997 1.00 85.81 308 PRO A N 1
ATOM 2578 C CA . PRO A 1 308 ? -21.113 -14.458 -9.681 1.00 85.81 308 PRO A CA 1
ATOM 2579 C C . PRO A 1 308 ? -22.287 -14.561 -10.660 1.00 85.81 308 PRO A C 1
ATOM 2581 O O . PRO A 1 308 ? -22.995 -13.572 -10.845 1.00 85.81 308 PRO A O 1
ATOM 2584 N N . GLU A 1 309 ? -22.497 -15.722 -11.282 1.00 89.81 309 GLU A N 1
ATOM 2585 C CA . GLU A 1 309 ? -23.599 -15.929 -12.227 1.00 89.81 309 GLU A CA 1
ATOM 2586 C C . GLU A 1 309 ? -24.947 -15.972 -11.506 1.00 89.81 309 GLU A C 1
ATOM 2588 O O . GLU A 1 309 ? -25.839 -15.196 -11.850 1.00 89.81 309 GLU A O 1
ATOM 2593 N N . ILE A 1 310 ? -25.054 -16.772 -10.438 1.00 89.44 310 ILE A N 1
ATOM 2594 C CA . ILE A 1 310 ? -26.255 -16.848 -9.589 1.00 89.44 310 ILE A CA 1
ATOM 2595 C C . ILE A 1 310 ? -26.549 -15.477 -8.975 1.00 89.44 310 ILE A C 1
ATOM 2597 O O . ILE A 1 310 ? -27.666 -14.976 -9.074 1.00 89.44 310 ILE A O 1
ATOM 2601 N N . ARG A 1 311 ? -25.524 -14.793 -8.446 1.00 89.69 311 ARG A N 1
ATOM 2602 C CA . ARG A 1 311 ? -25.675 -13.434 -7.903 1.00 89.69 311 ARG A CA 1
ATOM 2603 C C . ARG A 1 311 ? -26.197 -12.441 -8.939 1.00 89.69 311 ARG A C 1
ATOM 2605 O O . ARG A 1 311 ? -26.974 -11.552 -8.598 1.00 89.69 311 ARG A O 1
ATOM 2612 N N . ARG A 1 312 ? -25.758 -12.547 -10.198 1.00 89.75 312 ARG A N 1
ATOM 2613 C CA . ARG A 1 312 ? -26.252 -11.687 -11.280 1.00 89.75 312 ARG A CA 1
ATOM 2614 C C . ARG A 1 312 ? -27.716 -11.988 -11.588 1.00 89.75 312 ARG A C 1
ATOM 2616 O O . ARG A 1 312 ? -28.472 -11.041 -11.778 1.00 89.75 312 ARG A O 1
ATOM 2623 N N . MET A 1 313 ? -28.110 -13.259 -11.631 1.00 91.56 313 MET A N 1
ATOM 2624 C CA . MET A 1 313 ? -29.506 -13.654 -11.850 1.00 91.56 313 MET A CA 1
ATOM 2625 C C . MET A 1 313 ? -30.414 -13.129 -10.733 1.00 91.56 313 MET A C 1
ATOM 2627 O O . MET A 1 313 ? -31.424 -12.493 -11.024 1.00 91.56 313 MET A O 1
ATOM 2631 N N . GLU A 1 314 ? -30.015 -13.297 -9.471 1.00 92.00 314 GLU A N 1
ATOM 2632 C CA . GLU A 1 314 ? -30.757 -12.762 -8.326 1.00 92.00 314 GLU A CA 1
ATOM 2633 C C . GLU A 1 314 ? -30.861 -11.238 -8.355 1.00 92.00 314 GLU A C 1
ATOM 2635 O O . GLU A 1 314 ? -31.942 -10.693 -8.145 1.00 92.00 314 GLU A O 1
ATOM 2640 N N . LEU A 1 315 ? -29.763 -10.540 -8.665 1.00 88.56 315 LEU A N 1
ATOM 2641 C CA . LEU A 1 315 ? -29.767 -9.085 -8.799 1.00 88.56 315 LEU A CA 1
ATOM 2642 C C . LEU A 1 315 ? -30.754 -8.632 -9.881 1.00 88.56 315 LEU A C 1
ATOM 2644 O O . LEU A 1 315 ? -31.504 -7.687 -9.655 1.00 88.56 315 LEU A O 1
ATOM 2648 N N . MET A 1 316 ? -30.793 -9.307 -11.033 1.00 91.69 316 MET A N 1
ATOM 2649 C CA . MET A 1 316 ? -31.737 -8.977 -12.108 1.00 91.69 316 MET A CA 1
ATOM 2650 C C . MET A 1 316 ? -33.188 -9.259 -11.701 1.00 91.69 316 MET A C 1
ATOM 2652 O O . MET A 1 316 ? -34.065 -8.442 -11.979 1.00 91.69 316 MET A O 1
ATOM 2656 N N . ALA A 1 317 ? -33.444 -10.360 -10.989 1.00 92.38 317 ALA A N 1
ATOM 2657 C CA . ALA A 1 317 ? -34.769 -10.670 -10.455 1.00 92.38 317 ALA A CA 1
ATOM 2658 C C . ALA A 1 317 ? -35.232 -9.623 -9.424 1.00 92.38 317 ALA A C 1
ATOM 2660 O O . ALA A 1 317 ? -36.372 -9.158 -9.477 1.00 92.38 317 ALA A O 1
ATOM 2661 N N . GLN A 1 318 ? -34.335 -9.193 -8.530 1.00 89.00 318 GLN A N 1
ATOM 2662 C CA . GLN A 1 318 ? -34.603 -8.120 -7.569 1.00 89.00 318 GLN A CA 1
ATOM 2663 C C . GLN A 1 318 ? -34.873 -6.786 -8.268 1.00 89.00 318 GLN A C 1
ATOM 2665 O O . GLN A 1 318 ? -35.839 -6.107 -7.926 1.00 89.00 318 GLN A O 1
ATOM 2670 N N . MET A 1 319 ? -34.063 -6.424 -9.269 1.00 87.69 319 MET A N 1
ATOM 2671 C CA . MET A 1 319 ? -34.267 -5.204 -10.053 1.00 87.69 319 MET A CA 1
ATOM 2672 C C . MET A 1 319 ? -35.632 -5.202 -10.742 1.00 87.69 319 MET A C 1
ATOM 2674 O O . MET A 1 319 ? -36.362 -4.226 -10.603 1.00 87.69 319 MET A O 1
ATOM 2678 N N . ALA A 1 320 ? -36.017 -6.303 -11.392 1.00 89.62 320 ALA A N 1
ATOM 2679 C CA . ALA A 1 320 ? -37.323 -6.423 -12.038 1.00 89.62 320 ALA A CA 1
ATOM 2680 C C . ALA A 1 320 ? -38.489 -6.311 -11.036 1.00 89.62 320 ALA A C 1
ATOM 2682 O O . ALA A 1 320 ? -39.522 -5.714 -11.337 1.00 89.62 320 ALA A O 1
ATOM 2683 N N . GLY A 1 321 ? -38.336 -6.863 -9.827 1.00 90.00 321 GLY A N 1
ATOM 2684 C CA . GLY A 1 321 ? -39.326 -6.723 -8.757 1.00 90.00 321 GLY A CA 1
ATOM 2685 C C . GLY A 1 321 ? -39.486 -5.275 -8.285 1.00 90.00 321 GLY A C 1
ATOM 2686 O O . GLY A 1 321 ? -40.608 -4.779 -8.181 1.00 90.00 321 GLY A O 1
ATOM 2687 N N . ILE A 1 322 ? -38.369 -4.580 -8.050 1.00 89.69 322 ILE A N 1
ATOM 2688 C CA . ILE A 1 322 ? -38.359 -3.170 -7.629 1.00 89.69 322 ILE A CA 1
ATOM 2689 C C . ILE A 1 322 ? -38.932 -2.271 -8.730 1.00 89.69 322 ILE A C 1
ATOM 2691 O O . ILE A 1 322 ? -39.724 -1.377 -8.440 1.00 89.69 322 ILE A O 1
ATOM 2695 N N . GLU A 1 323 ? -38.582 -2.528 -9.990 1.00 89.75 323 GLU A N 1
ATOM 2696 C CA . GLU A 1 323 ? -39.072 -1.773 -11.143 1.00 89.75 323 GLU A CA 1
ATOM 2697 C C . GLU A 1 323 ? -40.595 -1.862 -11.279 1.00 89.75 323 GLU A C 1
ATOM 2699 O O . GLU A 1 323 ? -41.253 -0.836 -11.444 1.00 89.75 323 GLU A O 1
ATOM 2704 N N . LYS A 1 324 ? -41.185 -3.055 -11.109 1.00 90.94 324 LYS A N 1
ATOM 2705 C CA . LYS A 1 324 ? -42.650 -3.221 -11.105 1.00 90.94 324 LYS A CA 1
ATOM 2706 C C . LYS A 1 324 ? -43.331 -2.356 -10.041 1.00 90.94 324 LYS A C 1
ATOM 2708 O O . LYS A 1 324 ? -44.366 -1.751 -10.313 1.00 90.94 324 LYS A O 1
ATOM 2713 N N . VAL A 1 325 ? -42.752 -2.278 -8.840 1.00 90.81 325 VAL A N 1
ATOM 2714 C CA . VAL A 1 325 ? -43.288 -1.452 -7.744 1.00 90.81 325 VAL A CA 1
ATOM 2715 C C . VAL A 1 325 ? -43.133 0.040 -8.047 1.00 90.81 325 VAL A C 1
ATOM 2717 O O . VAL A 1 325 ? -44.072 0.802 -7.821 1.00 90.81 325 VAL A O 1
ATOM 2720 N N . ALA A 1 326 ? -41.983 0.456 -8.582 1.00 89.94 326 ALA A N 1
ATOM 2721 C CA . ALA A 1 326 ? -41.728 1.845 -8.957 1.00 89.94 326 ALA A CA 1
ATOM 2722 C C . ALA A 1 326 ? -42.687 2.318 -10.063 1.00 89.94 326 ALA A C 1
ATOM 2724 O O . ALA A 1 326 ? -43.286 3.385 -9.940 1.00 89.94 326 ALA A O 1
ATOM 2725 N N . LEU A 1 327 ? -42.918 1.490 -11.089 1.00 91.25 327 LEU A N 1
ATOM 2726 C CA . LEU A 1 327 ? -43.883 1.769 -12.157 1.00 91.25 327 LEU A CA 1
ATOM 2727 C C . LEU A 1 327 ? -45.310 1.924 -11.617 1.00 91.25 327 LEU A C 1
ATOM 2729 O O . LEU A 1 327 ? -46.005 2.863 -11.999 1.00 91.25 327 LEU A O 1
ATOM 2733 N N . ALA A 1 328 ? -45.733 1.060 -10.687 1.00 93.38 328 ALA A N 1
ATOM 2734 C CA . ALA A 1 328 ? -47.049 1.163 -10.053 1.00 93.38 328 ALA A CA 1
ATOM 2735 C C . ALA A 1 328 ? -47.225 2.467 -9.250 1.00 93.38 328 ALA A C 1
ATOM 2737 O O . ALA A 1 328 ? -48.330 3.002 -9.171 1.00 93.38 328 ALA A O 1
ATOM 2738 N N . ARG A 1 329 ? -46.139 2.996 -8.675 1.00 93.81 329 ARG A N 1
ATOM 2739 C CA . ARG A 1 329 ? -46.122 4.253 -7.908 1.00 93.81 329 ARG A CA 1
ATOM 2740 C C . ARG A 1 329 ? -45.844 5.497 -8.753 1.00 93.81 329 ARG A C 1
ATOM 2742 O O . ARG A 1 329 ? -45.983 6.602 -8.240 1.00 93.81 329 ARG A O 1
ATOM 2749 N N . LYS A 1 330 ? -45.515 5.327 -10.041 1.00 93.31 330 LYS A N 1
ATOM 2750 C CA . LYS A 1 330 ? -45.030 6.384 -10.949 1.00 93.31 330 LYS A CA 1
ATOM 2751 C C . LYS A 1 330 ? -43.722 7.040 -10.473 1.00 93.31 330 LYS A C 1
ATOM 2753 O O . LYS A 1 330 ? -43.481 8.215 -10.742 1.00 93.31 330 LYS A O 1
ATOM 2758 N N . ASP A 1 331 ? -42.875 6.269 -9.794 1.00 91.56 331 ASP A N 1
ATOM 2759 C CA . ASP A 1 331 ? -41.553 6.702 -9.338 1.00 91.56 331 ASP A CA 1
ATOM 2760 C C . ASP A 1 331 ? -40.509 6.596 -10.468 1.00 91.56 331 ASP A C 1
ATOM 2762 O O . ASP A 1 331 ? -40.607 5.747 -11.357 1.00 91.56 331 ASP A O 1
ATOM 2766 N N . ILE A 1 332 ? -39.460 7.427 -10.417 1.00 84.88 332 ILE A N 1
ATOM 2767 C CA . ILE A 1 332 ? -38.322 7.364 -11.349 1.00 84.88 332 ILE A CA 1
ATOM 2768 C C . ILE A 1 332 ? -37.236 6.458 -10.755 1.00 84.88 332 ILE A C 1
ATOM 2770 O O . ILE A 1 332 ? -36.704 6.726 -9.677 1.00 84.88 332 ILE A O 1
ATOM 2774 N N . GLY A 1 333 ? -36.878 5.391 -11.471 1.00 78.38 333 GLY A N 1
ATOM 2775 C CA . GLY A 1 333 ? -35.811 4.480 -11.061 1.00 78.38 333 GLY A CA 1
ATOM 2776 C C . GLY A 1 333 ? -34.421 5.122 -11.152 1.00 78.38 333 GLY A C 1
ATOM 2777 O O . GLY A 1 333 ? -34.054 5.683 -12.181 1.00 78.38 333 GLY A O 1
ATOM 2778 N N . MET A 1 334 ? -33.614 4.993 -10.095 1.00 82.00 334 MET A N 1
ATOM 2779 C CA . MET A 1 334 ? -32.207 5.411 -10.076 1.00 82.00 334 MET A CA 1
ATOM 2780 C C . MET A 1 334 ? -31.298 4.213 -9.790 1.00 82.00 334 MET A C 1
ATOM 2782 O O . MET A 1 334 ? -31.406 3.571 -8.744 1.00 82.00 334 MET A O 1
ATOM 2786 N N . PHE A 1 335 ? -30.357 3.934 -10.695 1.00 75.56 335 PHE A N 1
ATOM 2787 C CA . PHE A 1 335 ? -29.391 2.852 -10.517 1.00 75.56 335 PHE A CA 1
ATOM 2788 C C . PHE A 1 335 ? -28.139 3.343 -9.784 1.00 75.56 335 PHE A C 1
ATOM 2790 O O . PHE A 1 335 ? -27.282 4.021 -10.352 1.00 75.56 335 PHE A O 1
ATOM 2797 N N . MET A 1 336 ? -28.018 2.979 -8.507 1.00 75.38 336 MET A N 1
ATOM 2798 C CA . MET A 1 336 ? -26.834 3.275 -7.703 1.00 75.38 336 MET A CA 1
ATOM 2799 C C . MET A 1 336 ? -25.933 2.049 -7.600 1.00 75.38 336 MET A C 1
ATOM 2801 O O . MET A 1 336 ? -26.212 1.110 -6.856 1.00 75.38 336 MET A O 1
ATOM 2805 N N . VAL A 1 337 ? -24.788 2.081 -8.281 1.00 63.53 337 VAL A N 1
ATOM 2806 C CA . VAL A 1 337 ? -23.724 1.102 -8.036 1.00 63.53 337 VAL A CA 1
ATOM 2807 C C . VAL A 1 337 ? -22.837 1.631 -6.926 1.00 63.53 337 VAL A C 1
ATOM 2809 O O . VAL A 1 337 ? -21.994 2.505 -7.137 1.00 63.53 337 VAL A O 1
ATOM 2812 N N . ARG A 1 338 ? -22.974 1.071 -5.724 1.00 47.69 338 ARG A N 1
ATOM 2813 C CA . ARG A 1 338 ? -21.986 1.307 -4.673 1.00 47.69 338 ARG A CA 1
ATOM 2814 C C . ARG A 1 338 ? -20.711 0.555 -5.046 1.00 47.69 338 ARG A C 1
ATOM 2816 O O . ARG A 1 338 ? -20.542 -0.610 -4.696 1.00 47.69 338 ARG A O 1
ATOM 2823 N N . LYS A 1 339 ? -19.769 1.229 -5.714 1.00 41.88 339 LYS A N 1
ATOM 2824 C CA . LYS A 1 339 ? -18.361 0.834 -5.611 1.00 41.88 339 LYS A CA 1
ATOM 2825 C C . LYS A 1 339 ? -17.983 1.004 -4.143 1.00 41.88 339 LYS A C 1
ATOM 2827 O O . LYS A 1 339 ? -17.651 2.098 -3.696 1.00 41.88 339 LYS A O 1
ATOM 2832 N N . LEU A 1 340 ? -18.078 -0.071 -3.361 1.00 36.62 340 LEU A N 1
ATOM 2833 C CA . LEU A 1 340 ? -17.303 -0.180 -2.134 1.00 36.62 340 LEU A CA 1
ATOM 2834 C C . LEU A 1 340 ? -15.847 -0.079 -2.588 1.00 36.62 340 LEU A C 1
ATOM 2836 O O . LEU A 1 340 ? -15.287 -1.060 -3.068 1.00 36.62 340 LEU A O 1
ATOM 2840 N N . ASN A 1 341 ? -15.274 1.125 -2.530 1.00 33.00 341 ASN A N 1
ATOM 2841 C CA . ASN A 1 341 ? -13.855 1.362 -2.754 1.00 33.00 341 ASN A CA 1
ATOM 2842 C C . ASN A 1 341 ? -13.077 0.624 -1.653 1.00 33.00 341 ASN A C 1
ATOM 2844 O O . ASN A 1 341 ? -12.654 1.213 -0.666 1.00 33.00 341 ASN A O 1
ATOM 2848 N N . ARG A 1 342 ? -12.935 -0.693 -1.804 1.00 30.55 342 ARG A N 1
ATOM 2849 C CA . ARG A 1 342 ? -11.844 -1.478 -1.240 1.00 30.55 342 ARG A CA 1
ATOM 2850 C C . ARG A 1 342 ? -10.766 -1.515 -2.324 1.00 30.55 342 ARG A C 1
ATOM 2852 O O . ARG A 1 342 ? -10.717 -2.461 -3.103 1.00 30.55 342 ARG A O 1
ATOM 2859 N N . PHE A 1 343 ? -9.994 -0.435 -2.419 1.00 35.69 343 PHE A N 1
ATOM 2860 C CA . PHE A 1 343 ? -8.723 -0.392 -3.145 1.00 35.69 343 PHE A CA 1
ATOM 2861 C C . PHE A 1 343 ? -7.589 -0.190 -2.151 1.00 35.69 343 PHE A C 1
ATOM 2863 O O . PHE A 1 343 ? -7.721 0.728 -1.305 1.00 35.69 343 PHE A O 1
#

pLDDT: mean 86.34, std 12.98, range [30.55, 97.06]